Protein AF-A0A2T2VGP7-F1 (afdb_monomer)

Secondary structure (DSSP, 8-state):
-----------S-------------TTSHIIIIIHHHHHHHHHHHHHHHHHHHHHH-TTTTTT--EEEEE-S-TTSSHHHHHHHHHTSTTEEEEES--HHHHHHTT--HHHHHHHHHHHHHHHHHTTTEETTEE---TTS-BTB-SS--EEEEE-HHHHHHHHHH-TTHHHHHHHH--S-EEEE-

pLDDT: mean 77.48, std 22.44, range [26.61, 97.06]

Mean predicted aligned error: 11.0 Å

Solvent-accessible surface area (backbone atoms only — not comparable to full-atom values): 10509 Å² total; per-residue (Å²): 139,83,86,85,82,90,80,89,86,85,87,76,88,90,84,78,89,80,82,76,80,86,71,95,56,89,81,36,67,54,61,76,50,48,48,56,49,52,52,49,52,50,49,50,51,52,51,51,53,20,48,54,46,32,69,73,48,73,67,77,58,74,62,42,58,32,35,40,42,35,39,41,64,73,91,70,57,56,66,56,56,37,37,55,50,8,32,33,51,36,18,33,37,8,72,56,72,49,65,66,63,43,50,74,69,67,50,50,47,56,28,49,52,51,51,31,48,54,42,10,32,53,39,29,78,61,38,42,63,55,97,91,40,73,44,61,60,89,96,50,33,35,34,38,61,82,54,55,26,35,41,26,33,40,28,24,39,61,45,41,53,47,39,71,78,37,60,66,52,57,63,49,43,54,77,42,40,96,44,58,67,51,79,49,112

Radius of gyration: 18.94 Å; Cα contacts (8 Å, |Δi|>4): 260; chains: 1; bounding box: 41×68×40 Å

Sequence (185 aa):
MLTQKATTINDLTPAFCLFVFKTNSTDSIYTKIILPYLKRLSNLKEARWSRDKAKQWPHTFDNVDRFVMFVGFPRSSHSLVGSLLDAHPEACIAHEMDVLKYVMANFSQQQLFHILLANAMQTGQQGREQTGYSYQVPGQYQGQYTTLRIIGDKRGGNSSRRLQAHPRLLPKLKNTIDVPYGLSI

Foldseek 3Di:
DDDDDDDDDPDDDDDDDPPDDDDPDCPDPCNVPVVVVVVVVVLVVLLVVLVVVCVVCVCLCVQAQEEEEEAAAPPPCLLLVQQVQLLDQQEFEAEQLPLLVVLVVVRAPSSSQVSSLVRQLVCQVVQVDDPNDGSHDPPGARSHHDHHHYTYYSNHHVNNVCCVVPVVSVVSVCVRDPHHYDYDD

Nearest PDB structures (foldseek):
  7jk3-assembly1_B  TM=2.331E-01  e=3.669E-02  Drosophila melanogaster
  7jk4-assembly1_B  TM=2.254E-01  e=1.331E-01  Drosophila melanogaster
  7tjh-assembly1_B  TM=2.078E-01  e=7.105E-01  Saccharomyces cerevisiae
  8uu8-assembly1_v  TM=2.475E-01  e=3.556E+00  Listeria monocytogenes EGD-e

Structure (mmCIF, N/CA/C/O backbone):
data_AF-A0A2T2VGP7-F1
#
_entry.id   AF-A0A2T2VGP7-F1
#
loop_
_atom_site.group_PDB
_atom_site.id
_atom_site.type_symbol
_atom_site.label_atom_id
_atom_site.label_alt_id
_atom_site.label_comp_id
_atom_site.label_asym_id
_atom_site.label_entity_id
_atom_site.label_seq_id
_atom_site.pdbx_PDB_ins_code
_atom_site.Cartn_x
_atom_site.Cartn_y
_atom_site.Cartn_z
_atom_site.occupancy
_atom_site.B_iso_or_equiv
_atom_site.auth_seq_id
_atom_site.auth_comp_id
_atom_site.auth_asym_id
_atom_site.auth_atom_id
_atom_site.pdbx_PDB_model_num
ATOM 1 N N . MET A 1 1 ? -3.578 55.309 14.679 1.00 38.91 1 MET A N 1
ATOM 2 C CA . MET A 1 1 ? -4.667 54.588 15.378 1.00 38.91 1 MET A CA 1
ATOM 3 C C . MET A 1 1 ? -4.737 53.184 14.793 1.00 38.91 1 MET A C 1
ATOM 5 O O . MET A 1 1 ? -4.494 53.068 13.602 1.00 38.91 1 MET A O 1
ATOM 9 N N . LEU A 1 2 ? -5.065 52.184 15.617 1.00 30.69 2 LEU A N 1
ATOM 10 C CA . LEU A 1 2 ? -5.110 50.730 15.352 1.00 30.69 2 LEU A CA 1
ATOM 11 C C . LEU A 1 2 ? -3.833 49.935 15.671 1.00 30.69 2 LEU A C 1
ATOM 13 O O . LEU A 1 2 ? -3.060 49.510 14.822 1.00 30.69 2 LEU A O 1
ATOM 17 N N . THR A 1 3 ? -3.697 49.705 16.974 1.00 32.91 3 THR A N 1
ATOM 18 C CA . THR A 1 3 ? -3.212 48.478 17.611 1.00 32.91 3 THR A CA 1
ATOM 19 C C . THR A 1 3 ? -3.854 47.209 17.044 1.00 32.91 3 THR A C 1
ATOM 21 O O . THR A 1 3 ? -5.079 47.137 16.969 1.00 32.91 3 THR A O 1
ATOM 24 N N . GLN A 1 4 ? -3.052 46.161 16.836 1.00 32.16 4 GLN A N 1
ATOM 25 C CA . GLN A 1 4 ? -3.479 44.780 17.075 1.00 32.16 4 GLN A CA 1
ATOM 26 C C . GLN A 1 4 ? -2.401 44.039 17.877 1.00 32.16 4 GLN A C 1
ATOM 28 O O . GLN A 1 4 ? -1.233 43.976 17.501 1.00 32.16 4 GLN A O 1
ATOM 33 N N . LYS A 1 5 ? -2.830 43.553 19.043 1.00 28.23 5 LYS A N 1
ATOM 34 C CA . LYS A 1 5 ? -2.159 42.600 19.933 1.00 28.23 5 LYS A CA 1
ATOM 35 C C . LYS A 1 5 ? -2.655 41.186 19.590 1.00 28.23 5 LYS A C 1
ATOM 37 O O . LYS A 1 5 ? -3.730 41.078 19.007 1.00 28.23 5 LYS A O 1
ATOM 42 N N . ALA A 1 6 ? -1.952 40.188 20.150 1.00 27.17 6 ALA A N 1
ATOM 43 C CA . ALA A 1 6 ? -2.364 38.789 20.394 1.00 27.17 6 ALA A CA 1
ATOM 44 C C . ALA A 1 6 ? -2.135 37.821 19.203 1.00 27.17 6 ALA A C 1
ATOM 46 O O . ALA A 1 6 ? -2.522 38.134 18.090 1.00 27.17 6 ALA A O 1
ATOM 47 N N . THR A 1 7 ? -1.514 36.637 19.308 1.00 26.72 7 THR A N 1
ATOM 48 C CA . THR A 1 7 ? -0.924 35.869 20.424 1.00 26.72 7 THR A CA 1
ATOM 49 C C . THR A 1 7 ? 0.048 34.832 19.840 1.00 26.72 7 THR A C 1
ATOM 51 O O . THR A 1 7 ? -0.139 34.333 18.734 1.00 26.72 7 THR A O 1
ATOM 54 N N . THR A 1 8 ? 1.086 34.521 20.605 1.00 29.94 8 THR A N 1
ATOM 55 C CA . THR A 1 8 ? 2.119 33.499 20.407 1.00 29.94 8 THR A CA 1
ATOM 56 C C . THR A 1 8 ? 1.555 32.085 20.203 1.00 29.94 8 THR A C 1
ATOM 58 O O . THR A 1 8 ? 0.772 31.612 21.021 1.00 29.94 8 THR A O 1
ATOM 61 N N . ILE A 1 9 ? 2.044 31.376 19.178 1.00 31.52 9 ILE A N 1
ATOM 62 C CA . ILE A 1 9 ? 2.064 29.903 19.112 1.00 31.52 9 ILE A CA 1
ATOM 63 C C . ILE A 1 9 ? 3.539 29.503 19.005 1.00 31.52 9 ILE A C 1
ATOM 65 O O . ILE A 1 9 ? 4.058 29.198 17.935 1.00 31.52 9 ILE A O 1
ATOM 69 N N . ASN A 1 10 ? 4.238 29.608 20.133 1.00 34.03 10 ASN A N 1
ATOM 70 C CA . ASN A 1 10 ? 5.464 28.860 20.360 1.00 34.03 10 ASN A CA 1
ATOM 71 C C . ASN A 1 10 ? 5.026 27.560 21.019 1.00 34.03 10 ASN A C 1
ATOM 73 O O . ASN A 1 10 ? 4.450 27.624 22.098 1.00 34.03 10 ASN A O 1
ATOM 77 N N . ASP A 1 11 ? 5.212 26.454 20.303 1.00 32.81 11 ASP A N 1
ATOM 78 C CA . ASP A 1 11 ? 5.465 25.095 20.803 1.00 32.81 11 ASP A CA 1
ATOM 79 C C . ASP A 1 11 ? 4.879 24.087 19.823 1.00 32.81 11 ASP A C 1
ATOM 81 O O . ASP A 1 11 ? 3.824 23.530 20.068 1.00 32.81 11 ASP A O 1
ATOM 85 N N . LEU A 1 12 ? 5.559 23.893 18.690 1.00 33.62 12 LEU A N 1
ATOM 86 C CA . LEU A 1 12 ? 5.721 22.622 17.979 1.00 33.62 12 LEU A CA 1
ATOM 87 C C . LEU A 1 12 ? 6.823 22.852 16.921 1.00 33.62 12 LEU A C 1
ATOM 89 O O . LEU A 1 12 ? 6.732 23.722 16.061 1.00 33.62 12 LEU A O 1
ATOM 93 N N . THR A 1 13 ? 7.919 22.120 17.086 1.00 28.89 13 THR A N 1
ATOM 94 C CA . THR A 1 13 ? 9.206 22.189 16.367 1.00 28.89 13 THR A CA 1
ATOM 95 C C . THR A 1 13 ? 9.155 22.503 14.850 1.00 28.89 13 THR A C 1
ATOM 97 O O . THR A 1 13 ? 8.387 21.887 14.111 1.00 28.89 13 THR A O 1
ATOM 100 N N . PRO A 1 14 ? 10.041 23.391 14.341 1.00 34.91 14 PRO A N 1
ATOM 101 C CA . PRO A 1 14 ? 10.131 23.740 12.926 1.00 34.91 14 PRO A CA 1
ATOM 102 C C . PRO A 1 14 ? 11.218 22.919 12.211 1.00 34.91 14 PRO A C 1
ATOM 104 O O . PRO A 1 14 ? 12.394 23.046 12.538 1.00 34.91 14 PRO A O 1
ATOM 107 N N . ALA A 1 15 ? 10.856 22.113 11.208 1.00 27.88 15 ALA A N 1
ATOM 108 C CA . ALA A 1 15 ? 11.730 21.754 10.079 1.00 27.88 15 ALA A CA 1
ATOM 109 C C . ALA A 1 15 ? 10.991 20.864 9.065 1.00 27.88 15 ALA A C 1
ATOM 111 O O . ALA A 1 15 ? 10.467 19.823 9.428 1.00 27.88 15 ALA A O 1
ATOM 112 N N . PHE A 1 16 ? 10.973 21.107 7.760 1.00 34.38 16 PHE A N 1
ATOM 113 C CA . PHE A 1 16 ? 11.457 22.214 6.947 1.00 34.38 16 PHE A CA 1
ATOM 114 C C . PHE A 1 16 ? 10.802 22.003 5.573 1.00 34.38 16 PHE A C 1
ATOM 116 O O . PHE A 1 16 ? 10.795 20.889 5.043 1.00 34.38 16 PHE A O 1
ATOM 123 N N . CYS A 1 17 ? 10.227 23.065 5.020 1.00 26.61 17 CYS A N 1
ATOM 124 C CA . CYS A 1 17 ? 9.577 23.083 3.717 1.00 26.61 17 CYS A CA 1
ATOM 125 C C . CYS A 1 17 ? 10.618 22.800 2.617 1.00 26.61 17 CYS A C 1
ATOM 127 O O . CYS A 1 17 ? 11.504 23.621 2.378 1.00 26.61 17 CYS A O 1
ATOM 129 N N . LEU A 1 18 ? 10.554 21.638 1.957 1.00 28.67 18 LEU A N 1
ATOM 130 C CA . LEU A 1 18 ? 11.370 21.371 0.771 1.00 28.67 18 LEU A CA 1
ATOM 131 C C . LEU A 1 18 ? 10.688 22.037 -0.432 1.00 28.67 18 LEU A C 1
ATOM 133 O O . LEU A 1 18 ? 9.827 21.439 -1.076 1.00 28.67 18 LEU A O 1
ATOM 137 N N . PHE A 1 19 ? 11.064 23.281 -0.733 1.00 27.97 19 PHE A N 1
ATOM 138 C CA . PHE A 1 19 ? 10.691 23.934 -1.987 1.00 27.97 19 PHE A CA 1
ATOM 139 C C . PHE A 1 19 ? 11.317 23.171 -3.163 1.00 27.97 19 PHE A C 1
ATOM 141 O O . PHE A 1 19 ? 12.505 23.301 -3.461 1.00 27.97 19 PHE A O 1
ATOM 148 N N . VAL A 1 20 ? 10.515 22.347 -3.837 1.00 35.62 20 VAL A N 1
ATOM 149 C CA . VAL A 1 20 ? 10.892 21.711 -5.103 1.00 35.62 20 VAL A CA 1
ATOM 150 C C . VAL A 1 20 ? 10.632 22.716 -6.224 1.00 35.62 20 VAL A C 1
ATOM 152 O O . VAL A 1 20 ? 9.507 22.852 -6.700 1.00 35.62 20 VAL A O 1
ATOM 155 N N . PHE A 1 21 ? 11.673 23.427 -6.664 1.00 30.48 21 PHE A N 1
ATOM 156 C CA . PHE A 1 21 ? 11.611 24.202 -7.904 1.00 30.48 21 PHE A CA 1
ATOM 157 C C . PHE A 1 21 ? 11.446 23.244 -9.091 1.00 30.48 21 PHE A C 1
ATOM 159 O O . PHE A 1 21 ? 12.316 22.421 -9.379 1.00 30.48 21 PHE A O 1
ATOM 166 N N . LYS A 1 22 ? 10.310 23.341 -9.783 1.00 30.17 22 LYS A N 1
ATOM 167 C CA . LYS A 1 22 ? 10.036 22.602 -11.018 1.00 30.17 22 LYS A CA 1
ATOM 168 C C . LYS A 1 22 ? 10.763 23.310 -12.165 1.00 30.17 22 LYS A C 1
ATOM 170 O O . LYS A 1 22 ? 10.289 24.329 -12.652 1.00 30.17 22 LYS A O 1
ATOM 175 N N . THR A 1 23 ? 11.931 22.812 -12.570 1.00 40.88 23 THR A N 1
ATOM 176 C CA . THR A 1 23 ? 12.643 23.326 -13.752 1.00 40.88 23 THR A CA 1
ATOM 177 C C . THR A 1 23 ? 12.281 22.482 -14.978 1.00 40.88 23 THR A C 1
ATOM 179 O O . THR A 1 23 ? 12.274 21.254 -14.925 1.00 40.88 23 THR A O 1
ATOM 182 N N . ASN A 1 24 ? 11.944 23.137 -16.093 1.00 38.81 24 ASN A N 1
ATOM 183 C CA . ASN A 1 24 ? 11.484 22.496 -17.336 1.00 38.81 24 ASN A CA 1
ATOM 184 C C . ASN A 1 24 ? 12.636 22.016 -18.250 1.00 38.81 24 ASN A C 1
ATOM 186 O O . ASN A 1 24 ? 12.431 21.836 -19.446 1.00 38.81 24 ASN A O 1
ATOM 190 N N . SER A 1 25 ? 13.849 21.812 -17.723 1.00 45.88 25 SER A N 1
ATOM 191 C CA . SER A 1 25 ? 15.001 21.366 -18.521 1.00 45.88 25 SER A CA 1
ATOM 192 C C . SER A 1 25 ? 15.327 19.900 -18.239 1.00 45.88 25 SER A C 1
ATOM 194 O O . SER A 1 25 ? 15.788 19.541 -17.153 1.00 45.88 25 SER A O 1
ATOM 196 N N . THR A 1 26 ? 15.098 19.039 -19.231 1.00 50.03 26 THR A N 1
ATOM 197 C CA . THR A 1 26 ? 15.352 17.591 -19.163 1.00 50.03 26 THR A CA 1
ATOM 198 C C . THR A 1 26 ? 16.840 17.231 -19.083 1.00 50.03 26 THR A C 1
ATOM 200 O O . THR A 1 26 ? 17.158 16.114 -18.684 1.00 50.03 26 THR A O 1
ATOM 203 N N . ASP A 1 27 ? 17.747 18.178 -19.348 1.00 47.59 27 ASP A N 1
ATOM 204 C CA . ASP A 1 27 ? 19.205 17.971 -19.392 1.00 47.59 27 ASP A CA 1
ATOM 205 C C . ASP A 1 27 ? 19.997 18.654 -18.264 1.00 47.59 27 ASP A C 1
ATOM 207 O O . ASP A 1 27 ? 21.226 18.713 -18.294 1.00 47.59 27 ASP A O 1
ATOM 211 N N . SER A 1 28 ? 19.314 19.142 -17.230 1.00 57.09 28 SER A N 1
ATOM 212 C CA . SER A 1 28 ? 19.957 19.804 -16.096 1.00 57.09 28 SER A CA 1
ATOM 213 C C . SER A 1 28 ? 20.765 18.835 -15.210 1.00 57.09 28 SER A C 1
ATOM 215 O O . SER A 1 28 ? 20.376 17.685 -14.987 1.00 57.09 28 SER A O 1
ATOM 217 N N . ILE A 1 29 ? 21.854 19.329 -14.602 1.00 56.91 29 ILE A N 1
ATOM 218 C CA . ILE A 1 29 ? 22.562 18.684 -13.471 1.00 56.91 29 ILE A CA 1
ATOM 219 C C . ILE A 1 29 ? 21.562 18.248 -12.384 1.00 56.91 29 ILE A C 1
ATOM 221 O O . ILE A 1 29 ? 21.741 17.208 -11.740 1.00 56.91 29 ILE A O 1
ATOM 225 N N . TYR A 1 30 ? 20.460 18.994 -12.238 1.00 43.62 30 TYR A N 1
ATOM 226 C CA . TYR A 1 30 ? 19.359 18.624 -11.361 1.00 43.62 30 TYR A CA 1
ATOM 227 C C . TYR A 1 30 ? 18.773 17.254 -11.699 1.00 43.62 30 TYR A C 1
ATOM 229 O O . TYR A 1 30 ? 18.631 16.420 -10.810 1.00 43.62 30 TYR A O 1
ATOM 237 N N . THR A 1 31 ? 18.471 16.980 -12.965 1.00 51.16 31 THR A N 1
ATOM 238 C CA . THR A 1 31 ? 17.870 15.717 -13.404 1.00 51.16 31 THR A CA 1
ATOM 239 C C . THR A 1 31 ? 18.858 14.555 -13.378 1.00 51.16 31 THR A C 1
ATOM 241 O O . THR A 1 31 ? 18.467 13.441 -13.027 1.00 51.16 31 THR A O 1
ATOM 244 N N . LYS A 1 32 ? 20.132 14.808 -13.709 1.00 58.19 32 LYS A N 1
ATOM 245 C CA . LYS A 1 32 ? 21.166 13.765 -13.850 1.00 58.19 32 LYS A CA 1
ATOM 246 C C . LYS A 1 32 ? 21.844 13.367 -12.534 1.00 58.19 32 LYS A C 1
ATOM 248 O O . LYS A 1 32 ? 22.202 12.204 -12.383 1.00 58.19 32 LYS A O 1
ATOM 253 N N . ILE A 1 33 ? 22.006 14.292 -11.583 1.00 62.22 33 ILE A N 1
ATOM 254 C CA . ILE A 1 33 ? 22.797 14.065 -10.356 1.00 62.22 33 ILE A CA 1
ATOM 255 C C . ILE A 1 33 ? 21.964 14.308 -9.094 1.00 62.22 33 ILE A C 1
ATOM 257 O O . ILE A 1 33 ? 21.875 13.434 -8.228 1.00 62.22 33 ILE A O 1
ATOM 261 N N . ILE A 1 34 ? 21.303 15.465 -8.995 1.00 43.94 34 ILE A N 1
ATOM 262 C CA . ILE A 1 34 ? 20.631 15.885 -7.755 1.00 43.94 34 ILE A CA 1
ATOM 263 C C . ILE A 1 34 ? 19.352 15.073 -7.512 1.00 43.94 34 ILE A C 1
ATOM 265 O O . ILE A 1 34 ? 19.149 14.577 -6.409 1.00 43.94 34 ILE A O 1
ATOM 269 N N . LEU A 1 35 ? 18.498 14.867 -8.519 1.00 47.84 35 LEU A N 1
ATOM 270 C CA . LEU A 1 35 ? 17.250 14.111 -8.375 1.00 47.84 35 LEU A CA 1
ATOM 271 C C . LEU A 1 35 ? 17.481 12.641 -7.982 1.00 47.84 35 LEU A C 1
ATOM 273 O O . LEU A 1 35 ? 16.801 12.182 -7.062 1.00 47.84 35 LEU A O 1
ATOM 277 N N . PRO A 1 36 ? 18.407 11.881 -8.601 1.00 60.78 36 PRO A N 1
ATOM 278 C CA . PRO A 1 36 ? 18.756 10.539 -8.133 1.00 60.78 36 PRO A CA 1
ATOM 279 C C . PRO A 1 36 ? 19.294 10.533 -6.701 1.00 60.78 36 PRO A C 1
ATOM 281 O O . PRO A 1 36 ? 18.918 9.663 -5.918 1.00 60.78 36 PRO A O 1
ATOM 284 N N . TYR A 1 37 ? 20.124 11.514 -6.336 1.00 40.41 37 TYR A N 1
ATOM 285 C CA . TYR A 1 37 ? 20.664 11.644 -4.984 1.00 40.41 37 TYR A CA 1
ATOM 286 C C . TYR A 1 37 ? 19.572 11.953 -3.948 1.00 40.41 37 TYR A C 1
ATOM 288 O O . TYR A 1 37 ? 19.485 11.278 -2.927 1.00 40.41 37 TYR A O 1
ATOM 296 N N . LEU A 1 38 ? 18.665 12.890 -4.232 1.00 40.34 38 LEU A N 1
ATOM 297 C CA . LEU A 1 38 ? 17.518 13.204 -3.376 1.00 40.34 38 LEU A CA 1
ATOM 298 C C . LEU A 1 38 ? 16.533 12.031 -3.282 1.00 40.34 38 LEU A C 1
ATOM 300 O O . LEU A 1 38 ? 16.030 11.738 -2.197 1.00 40.34 38 LEU A O 1
ATOM 304 N N . LYS A 1 39 ? 16.298 11.308 -4.385 1.00 59.09 39 LYS A N 1
ATOM 305 C CA . LYS A 1 39 ? 15.537 10.046 -4.381 1.00 59.09 39 LYS A CA 1
ATOM 306 C C . LYS A 1 39 ? 16.219 8.987 -3.519 1.00 59.09 39 LYS A C 1
ATOM 308 O O . LYS A 1 39 ? 15.561 8.296 -2.757 1.00 59.09 39 LYS A O 1
ATOM 313 N N . ARG A 1 40 ? 17.546 8.881 -3.580 1.00 57.12 40 ARG A N 1
ATOM 314 C CA . ARG A 1 40 ? 18.314 7.976 -2.718 1.00 57.12 40 ARG A CA 1
ATOM 315 C C . ARG A 1 40 ? 18.209 8.381 -1.249 1.00 57.12 40 ARG A C 1
ATOM 317 O O . ARG A 1 40 ? 17.988 7.515 -0.414 1.00 57.12 40 ARG A O 1
ATOM 324 N N . LEU A 1 41 ? 18.335 9.665 -0.923 1.00 51.16 41 LEU A N 1
ATOM 325 C CA . LEU A 1 41 ? 18.219 10.157 0.452 1.00 51.16 41 LEU A CA 1
ATOM 326 C C . LEU A 1 41 ? 16.808 9.982 1.022 1.00 51.16 41 LEU A C 1
ATOM 328 O O . LEU A 1 41 ? 16.671 9.566 2.171 1.00 51.16 41 LEU A O 1
ATOM 332 N N . SER A 1 42 ? 15.769 10.263 0.234 1.00 63.31 42 SER A N 1
ATOM 333 C CA . SER A 1 42 ? 14.380 9.981 0.626 1.00 63.31 42 SER A CA 1
ATOM 334 C C . SER A 1 42 ? 14.174 8.486 0.842 1.00 63.31 42 SER A C 1
ATOM 336 O O . SER A 1 42 ? 13.738 8.107 1.924 1.00 63.31 42 SER A O 1
ATOM 338 N N . ASN A 1 43 ? 14.643 7.636 -0.076 1.00 72.38 43 ASN A N 1
ATOM 339 C CA . ASN A 1 43 ? 14.607 6.185 0.106 1.00 72.38 43 ASN A CA 1
ATOM 340 C C . ASN A 1 43 ? 15.370 5.731 1.363 1.00 72.38 43 ASN A C 1
ATOM 342 O O . ASN A 1 43 ? 14.936 4.799 2.023 1.00 72.38 43 ASN A O 1
ATOM 346 N N . LEU A 1 44 ? 16.496 6.356 1.728 1.00 74.50 44 LEU A N 1
ATOM 347 C CA . LEU A 1 44 ? 17.244 6.011 2.947 1.00 74.50 44 LEU A CA 1
ATOM 348 C C . LEU A 1 44 ? 16.486 6.404 4.221 1.00 74.50 44 LEU A C 1
ATOM 350 O O . LEU A 1 44 ? 16.467 5.636 5.185 1.00 74.50 44 LEU A O 1
ATOM 354 N N . LYS A 1 45 ? 15.842 7.577 4.225 1.00 83.81 45 LYS A N 1
ATOM 355 C CA . LYS A 1 45 ? 14.982 8.009 5.334 1.00 83.81 45 LYS A CA 1
ATOM 356 C C . LYS A 1 45 ? 13.770 7.091 5.474 1.00 83.81 45 LYS A C 1
ATOM 358 O O . LYS A 1 45 ? 13.510 6.604 6.569 1.00 83.81 45 LYS A O 1
ATOM 363 N N . GLU A 1 46 ? 13.090 6.799 4.369 1.00 86.19 46 GLU A N 1
ATOM 364 C CA . GLU A 1 46 ? 11.956 5.872 4.317 1.00 86.19 46 GLU A CA 1
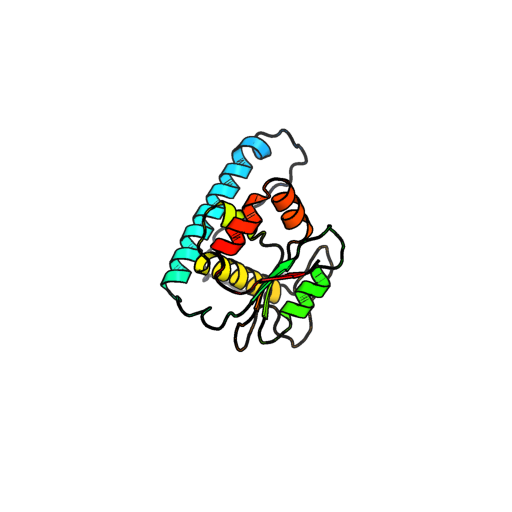ATOM 365 C C . GLU A 1 46 ? 12.380 4.453 4.712 1.00 86.19 46 GLU A C 1
ATOM 367 O O . GLU A 1 46 ? 11.663 3.791 5.456 1.00 86.19 46 GLU A O 1
ATOM 372 N N . ALA A 1 47 ? 13.570 3.995 4.307 1.00 86.12 47 ALA A N 1
ATOM 373 C CA . ALA A 1 47 ? 14.121 2.701 4.708 1.00 86.12 47 ALA A CA 1
ATOM 374 C C . ALA A 1 47 ? 14.324 2.620 6.220 1.00 86.12 47 ALA A C 1
ATOM 376 O O . ALA A 1 47 ? 13.925 1.636 6.835 1.00 86.12 47 ALA A O 1
ATOM 377 N N . ARG A 1 48 ? 14.938 3.646 6.823 1.00 90.38 48 ARG A N 1
ATOM 378 C CA . ARG A 1 48 ? 15.147 3.690 8.272 1.00 90.38 48 ARG A CA 1
ATOM 379 C C . ARG A 1 48 ? 13.814 3.746 9.010 1.00 90.38 48 ARG A C 1
ATOM 381 O O . ARG A 1 48 ? 13.555 2.882 9.836 1.00 90.38 48 ARG A O 1
ATOM 388 N N . TRP A 1 49 ? 12.957 4.701 8.657 1.00 91.94 49 TRP A N 1
ATOM 389 C CA . TRP A 1 49 ? 11.659 4.888 9.302 1.00 91.94 49 TRP A CA 1
ATOM 390 C C . TRP A 1 49 ? 10.787 3.628 9.217 1.00 91.94 49 TRP A C 1
ATOM 392 O O . TRP A 1 49 ? 10.282 3.159 10.233 1.00 91.94 49 TRP A O 1
ATOM 402 N N . SER A 1 50 ? 10.663 3.032 8.029 1.00 91.25 50 SER A N 1
ATOM 403 C CA . SER A 1 50 ? 9.841 1.831 7.828 1.00 91.25 50 SER A CA 1
ATOM 404 C C . SER A 1 50 ? 10.402 0.614 8.556 1.00 91.25 50 SER A C 1
ATOM 406 O O . SER A 1 50 ? 9.636 -0.205 9.053 1.00 91.25 50 SER A O 1
ATOM 408 N N . ARG A 1 51 ? 11.731 0.497 8.664 1.00 91.88 51 ARG A N 1
ATOM 409 C CA . ARG A 1 51 ? 12.386 -0.566 9.433 1.00 91.88 51 ARG A CA 1
ATOM 410 C C . ARG A 1 51 ? 12.155 -0.399 10.928 1.00 91.88 51 ARG A C 1
ATOM 412 O O . ARG A 1 51 ? 11.878 -1.384 11.604 1.00 91.88 51 ARG A O 1
ATOM 419 N N . ASP A 1 52 ? 12.264 0.824 11.434 1.00 91.62 52 ASP A N 1
ATOM 420 C CA . ASP A 1 52 ? 12.017 1.124 12.843 1.00 91.62 52 ASP A CA 1
ATOM 421 C C . ASP A 1 52 ? 10.547 0.839 13.194 1.00 91.62 52 ASP A C 1
ATOM 423 O O . ASP A 1 52 ? 10.271 0.221 14.219 1.00 91.62 52 ASP A O 1
ATOM 427 N N . LYS A 1 53 ? 9.604 1.177 12.301 1.00 91.25 53 LYS A N 1
ATOM 428 C CA . LYS A 1 53 ? 8.183 0.836 12.467 1.00 91.25 53 LYS A CA 1
ATOM 429 C C . LYS A 1 53 ? 7.904 -0.659 12.393 1.00 91.25 53 LYS A C 1
ATOM 431 O O . LYS A 1 53 ? 7.246 -1.159 13.295 1.00 91.25 53 LYS A O 1
ATOM 436 N N . ALA A 1 54 ? 8.485 -1.366 11.427 1.00 89.81 54 ALA A N 1
ATOM 437 C CA . ALA A 1 54 ? 8.367 -2.821 11.324 1.00 89.81 54 ALA A CA 1
ATOM 438 C C . ALA A 1 54 ? 8.878 -3.544 12.582 1.00 89.81 54 ALA A C 1
ATOM 440 O O . ALA A 1 54 ? 8.346 -4.580 12.962 1.00 89.81 54 ALA A O 1
ATOM 441 N N . LYS A 1 55 ? 9.905 -2.999 13.248 1.00 90.44 55 LYS A N 1
ATOM 442 C CA . LYS A 1 55 ? 10.385 -3.516 14.538 1.00 90.44 55 LYS A CA 1
ATOM 443 C C . LYS A 1 55 ? 9.463 -3.157 15.698 1.00 90.44 55 LYS A C 1
ATOM 445 O O . LYS A 1 55 ? 9.295 -3.961 16.604 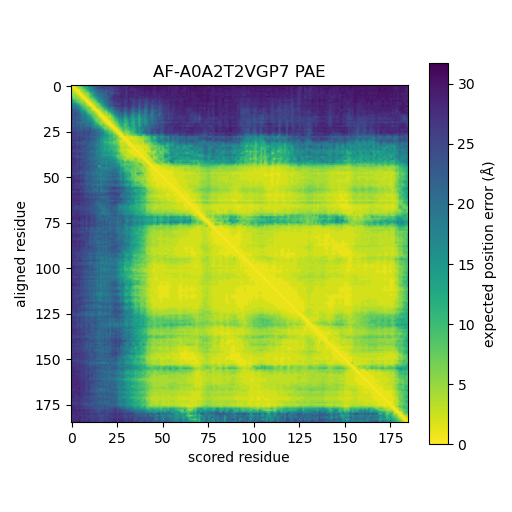1.00 90.44 55 LYS A O 1
ATOM 450 N N . GLN A 1 56 ? 8.924 -1.940 15.696 1.00 91.69 56 GLN A N 1
ATOM 451 C CA . GLN A 1 56 ? 8.054 -1.449 16.761 1.00 91.69 56 GLN A CA 1
ATOM 452 C C . GLN A 1 56 ? 6.680 -2.142 16.743 1.00 91.69 56 GLN A C 1
ATOM 454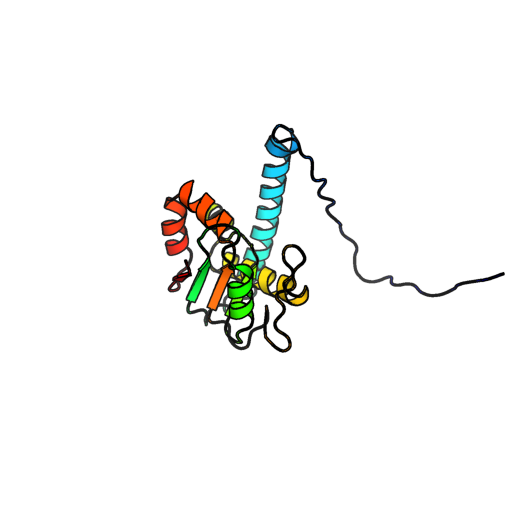 O O . GLN A 1 56 ? 6.122 -2.392 17.806 1.00 91.69 56 GLN A O 1
ATOM 459 N N . TRP A 1 57 ? 6.152 -2.461 15.557 1.00 89.19 57 TRP A N 1
ATOM 460 C CA . TRP A 1 57 ? 4.805 -3.004 15.363 1.00 89.19 57 TRP A CA 1
ATOM 461 C C . TRP A 1 57 ? 4.797 -4.203 14.393 1.00 89.19 57 TRP A C 1
ATOM 463 O O . TRP A 1 57 ? 4.203 -4.133 13.319 1.00 89.19 57 TRP A O 1
ATOM 473 N N . PRO A 1 58 ? 5.452 -5.323 14.741 1.00 86.12 58 PRO A N 1
ATOM 474 C CA . PRO A 1 58 ? 5.639 -6.444 13.814 1.00 86.12 58 PRO A CA 1
ATOM 475 C C . PRO A 1 58 ? 4.328 -7.141 13.412 1.00 86.12 58 PRO A C 1
ATOM 477 O O . PRO A 1 58 ? 4.246 -7.702 12.323 1.00 86.12 58 PRO A O 1
ATOM 480 N N . HIS A 1 59 ? 3.308 -7.061 14.272 1.00 90.19 59 HIS A N 1
ATOM 481 C CA . HIS A 1 59 ? 2.021 -7.748 14.126 1.00 90.19 59 HIS A CA 1
ATOM 482 C C . HIS A 1 59 ? 0.915 -6.887 13.497 1.00 90.19 59 HIS A C 1
ATOM 484 O O . HIS A 1 59 ? -0.238 -7.304 13.420 1.00 90.19 59 HIS A O 1
ATOM 490 N N . THR A 1 60 ? 1.223 -5.659 13.053 1.00 89.31 60 THR A N 1
ATOM 491 C CA . THR A 1 60 ? 0.211 -4.743 12.486 1.00 89.31 60 THR A CA 1
ATOM 492 C C . THR A 1 60 ? -0.509 -5.331 11.275 1.00 89.31 60 THR A C 1
ATOM 494 O O . THR A 1 60 ? -1.665 -4.994 11.029 1.00 89.31 60 THR A O 1
ATOM 497 N N . PHE A 1 61 ? 0.160 -6.203 10.523 1.00 94.00 61 PHE A N 1
ATOM 498 C CA . PHE A 1 61 ? -0.332 -6.707 9.245 1.00 94.00 61 PHE A CA 1
ATOM 499 C C . PHE A 1 61 ? -0.660 -8.202 9.256 1.00 94.00 61 PHE A C 1
ATOM 501 O O . PHE A 1 61 ? -0.807 -8.788 8.189 1.00 94.00 61 PHE A O 1
ATOM 508 N N . ASP A 1 62 ? -0.814 -8.811 10.433 1.00 91.88 62 ASP A N 1
ATOM 509 C CA . ASP A 1 62 ? -1.095 -10.250 10.562 1.00 91.88 62 ASP A CA 1
ATOM 510 C C . ASP A 1 62 ? -2.458 -10.638 9.963 1.00 91.88 62 ASP A C 1
ATOM 512 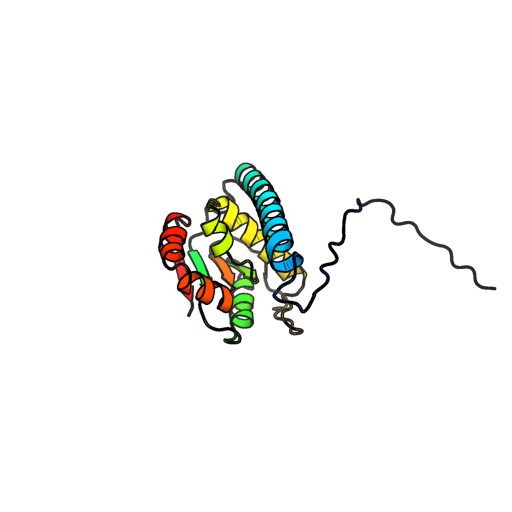O O . ASP A 1 62 ? -2.635 -11.753 9.483 1.00 91.88 62 ASP A O 1
ATOM 516 N N . ASN A 1 63 ? -3.410 -9.699 9.941 1.00 93.19 63 ASN A N 1
ATOM 517 C CA . ASN A 1 63 ? -4.737 -9.893 9.348 1.00 93.19 63 ASN A CA 1
ATOM 518 C C . ASN A 1 63 ? -4.801 -9.543 7.852 1.00 93.19 63 ASN A C 1
ATOM 520 O O . ASN A 1 63 ? -5.861 -9.697 7.242 1.00 93.19 63 ASN A O 1
ATOM 524 N N . VAL A 1 64 ? -3.705 -9.051 7.258 1.00 94.69 64 VAL A N 1
ATOM 525 C CA . VAL A 1 64 ? -3.680 -8.707 5.832 1.00 94.69 64 VAL A CA 1
ATOM 526 C C . VAL A 1 64 ? -3.709 -9.994 5.023 1.00 94.69 64 VAL A C 1
ATOM 528 O O . VAL A 1 64 ? -2.760 -10.769 5.040 1.00 94.69 64 VAL A O 1
ATOM 531 N N . ASP A 1 65 ? -4.797 -10.201 4.286 1.00 94.06 65 ASP A N 1
ATOM 532 C CA . ASP A 1 65 ? -5.012 -11.383 3.455 1.00 94.06 65 ASP A CA 1
ATOM 533 C C . ASP A 1 65 ? -4.837 -11.095 1.959 1.00 94.06 65 ASP A C 1
ATOM 535 O O . ASP A 1 65 ? -4.676 -12.030 1.169 1.00 94.06 65 ASP A O 1
ATOM 539 N N . ARG A 1 66 ? -4.851 -9.817 1.548 1.00 93.94 66 ARG A N 1
ATOM 540 C CA . ARG A 1 66 ? -4.715 -9.433 0.141 1.00 93.94 66 ARG A CA 1
ATOM 541 C C . ARG A 1 66 ? -3.882 -8.185 -0.084 1.00 93.94 66 ARG A C 1
ATOM 543 O O . ARG A 1 66 ? -4.044 -7.161 0.581 1.00 93.94 66 ARG A O 1
ATOM 550 N N . PHE A 1 67 ? -3.075 -8.248 -1.139 1.00 94.81 67 PHE A N 1
ATOM 551 C CA . PHE A 1 67 ? -2.406 -7.087 -1.712 1.00 94.81 67 PHE A CA 1
ATOM 552 C C . PHE A 1 67 ? -3.044 -6.664 -3.042 1.00 94.81 67 PHE A C 1
ATOM 554 O O . PHE A 1 67 ? -3.250 -7.492 -3.929 1.00 94.81 67 PHE A O 1
ATOM 561 N N . VAL A 1 68 ? -3.333 -5.374 -3.221 1.00 92.94 68 VAL A N 1
ATOM 562 C CA . VAL A 1 68 ? -3.904 -4.842 -4.471 1.00 92.94 68 VAL A CA 1
ATOM 563 C C . VAL A 1 68 ? -2.951 -3.842 -5.108 1.00 92.94 68 VAL A C 1
ATOM 565 O O . VAL A 1 68 ? -2.539 -2.860 -4.495 1.00 92.94 68 VAL A O 1
ATOM 568 N N . MET A 1 69 ? -2.636 -4.049 -6.382 1.00 90.81 69 MET A N 1
ATOM 569 C CA . MET A 1 69 ? -1.873 -3.082 -7.165 1.00 90.81 69 MET A CA 1
ATOM 570 C C . MET A 1 69 ? -2.613 -2.760 -8.450 1.00 90.81 69 MET A C 1
ATOM 572 O O . MET A 1 69 ? -3.005 -3.651 -9.202 1.00 90.81 69 MET A O 1
ATOM 576 N N . PHE A 1 70 ? -2.755 -1.466 -8.711 1.00 88.50 70 PHE A N 1
ATOM 577 C CA . PHE A 1 70 ? -3.335 -0.980 -9.953 1.00 88.50 70 PHE A CA 1
ATOM 578 C C . PHE A 1 70 ? -2.267 -0.988 -11.041 1.00 88.50 70 PHE A C 1
ATOM 580 O O . PHE A 1 70 ? -1.191 -0.401 -10.868 1.00 88.50 70 PHE A O 1
ATOM 587 N N . VAL A 1 71 ? -2.581 -1.610 -12.174 1.00 83.88 71 VAL A N 1
ATOM 588 C CA . VAL A 1 71 ? -1.737 -1.621 -13.371 1.00 83.88 71 VAL A CA 1
ATOM 589 C C . VAL A 1 71 ? -2.610 -1.219 -14.545 1.00 83.88 71 VAL A C 1
ATOM 591 O O . VAL A 1 71 ? -3.601 -1.866 -14.829 1.00 83.88 71 VAL A O 1
ATOM 594 N N . GLY A 1 72 ? -2.239 -0.149 -15.236 1.00 81.62 72 GLY A N 1
ATOM 595 C CA . GLY A 1 72 ? -2.977 0.305 -16.411 1.00 81.62 72 GLY A CA 1
ATOM 596 C C . GLY A 1 72 ? -2.449 1.635 -16.931 1.00 81.62 72 GLY A C 1
ATOM 597 O O . GLY A 1 72 ? -1.374 2.092 -16.525 1.00 81.62 72 GLY A O 1
ATOM 598 N N . PHE A 1 73 ? -3.184 2.266 -17.838 1.00 73.81 73 PHE A N 1
ATOM 599 C CA . PHE A 1 73 ? -2.782 3.538 -18.437 1.00 73.81 73 PHE A CA 1
ATOM 600 C C . PHE A 1 73 ? -3.152 4.735 -17.542 1.00 73.81 73 PHE A C 1
ATOM 602 O O . PHE A 1 73 ? -4.025 4.636 -16.679 1.00 73.81 73 PHE A O 1
ATOM 609 N N . PRO A 1 74 ? -2.484 5.895 -17.679 1.00 71.06 74 PRO A N 1
ATOM 610 C CA . PRO A 1 74 ? -2.975 7.130 -17.075 1.00 71.06 74 PRO A CA 1
ATOM 611 C C . PRO A 1 74 ? -4.412 7.438 -17.528 1.00 71.06 74 PRO A C 1
ATOM 613 O O . PRO A 1 74 ? -4.777 7.140 -18.659 1.00 71.06 74 PRO A O 1
ATOM 616 N N . ARG A 1 75 ? -5.195 8.106 -16.667 1.00 68.12 75 ARG A N 1
ATOM 617 C CA . ARG A 1 75 ? -6.568 8.581 -16.959 1.00 68.12 75 ARG A CA 1
ATOM 618 C C . ARG A 1 75 ? -7.642 7.491 -17.148 1.00 68.12 75 ARG A C 1
ATOM 620 O O . ARG A 1 75 ? -8.707 7.792 -17.662 1.00 68.12 75 ARG A O 1
ATOM 627 N N . SER A 1 76 ? -7.432 6.283 -16.631 1.00 74.12 76 SER A N 1
ATOM 628 C CA . SER A 1 76 ? -8.419 5.184 -16.595 1.00 74.12 76 SER A CA 1
ATOM 629 C C . SER A 1 76 ? -9.237 5.124 -15.291 1.00 74.12 76 SER A C 1
ATOM 631 O O . SER A 1 76 ? -9.534 4.054 -14.773 1.00 74.12 76 SER A O 1
ATOM 633 N N . SER A 1 77 ? -9.553 6.272 -14.684 1.00 80.50 77 SER A N 1
ATOM 634 C CA . SER A 1 77 ? -10.370 6.341 -13.453 1.00 80.50 77 SER A CA 1
ATOM 635 C C . SER A 1 77 ? -9.825 5.593 -12.221 1.00 80.50 77 SER A C 1
ATOM 637 O O . SER A 1 77 ? -10.531 5.460 -11.224 1.00 80.50 77 SER A O 1
ATOM 639 N N . HIS A 1 78 ? -8.546 5.196 -12.212 1.00 83.69 78 HIS A N 1
ATOM 640 C CA . HIS A 1 78 ? -7.929 4.520 -11.062 1.00 83.69 78 HIS A CA 1
ATOM 641 C C . HIS A 1 78 ? -8.030 5.311 -9.752 1.00 83.69 78 HIS A C 1
ATOM 643 O O . HIS A 1 78 ? -8.088 4.709 -8.687 1.00 83.69 78 HIS A O 1
ATOM 649 N N . SER A 1 79 ? -8.028 6.650 -9.797 1.00 86.25 79 SER A N 1
ATOM 650 C CA . SER A 1 79 ? -8.184 7.459 -8.579 1.00 86.25 79 SER A CA 1
ATOM 651 C C . SER A 1 79 ? -9.566 7.296 -7.954 1.00 86.25 79 SER A C 1
ATOM 653 O O . SER A 1 79 ? -9.645 7.203 -6.738 1.00 86.25 79 SER A O 1
ATOM 655 N N . LEU A 1 80 ? -10.627 7.188 -8.761 1.00 89.00 80 LEU A N 1
ATOM 656 C CA . LEU A 1 80 ? -11.977 6.949 -8.256 1.00 89.00 80 LEU A CA 1
ATOM 657 C C . LEU A 1 80 ? -12.080 5.559 -7.629 1.00 89.00 80 LEU A C 1
ATOM 659 O O . LEU A 1 80 ? -12.452 5.437 -6.468 1.00 89.00 80 LEU A O 1
ATOM 663 N N . VAL A 1 81 ? -11.685 4.523 -8.374 1.00 90.62 81 VAL A N 1
ATOM 664 C CA . VAL A 1 81 ? -11.750 3.134 -7.895 1.00 90.62 81 VAL A CA 1
ATOM 665 C C . VAL A 1 81 ? -10.884 2.944 -6.649 1.00 90.62 81 VAL A C 1
ATOM 667 O O . VAL A 1 81 ? -11.343 2.383 -5.661 1.00 90.62 81 VAL A O 1
ATOM 670 N N . GLY A 1 82 ? -9.655 3.469 -6.653 1.00 90.69 82 GLY A N 1
ATOM 671 C CA . GLY A 1 82 ? -8.768 3.406 -5.494 1.00 90.69 82 GLY A CA 1
ATOM 672 C C . GLY A 1 82 ? -9.340 4.111 -4.266 1.00 90.69 82 GLY A C 1
ATOM 673 O O . GLY A 1 82 ? -9.233 3.578 -3.170 1.00 90.69 82 GLY A O 1
ATOM 674 N N . SER A 1 83 ? -9.980 5.271 -4.436 1.00 92.31 83 SER A N 1
ATOM 675 C CA . SER A 1 83 ? -10.603 6.002 -3.326 1.00 92.31 83 SER A CA 1
ATOM 676 C C . SER A 1 83 ? -11.882 5.351 -2.800 1.00 92.31 83 SER A C 1
ATOM 678 O O . SER A 1 83 ? -12.165 5.492 -1.613 1.00 92.31 83 SER A O 1
ATOM 680 N N . LEU A 1 84 ? -12.634 4.639 -3.647 1.00 94.06 84 LEU A N 1
ATOM 681 C CA . LEU A 1 84 ? -13.792 3.842 -3.228 1.00 94.06 84 LEU A CA 1
ATOM 682 C C . LEU A 1 84 ? -13.369 2.575 -2.481 1.00 94.06 84 LEU A C 1
ATOM 684 O O . LEU A 1 84 ? -13.968 2.246 -1.465 1.00 94.06 84 LEU A O 1
ATOM 688 N N . LEU A 1 85 ? -12.317 1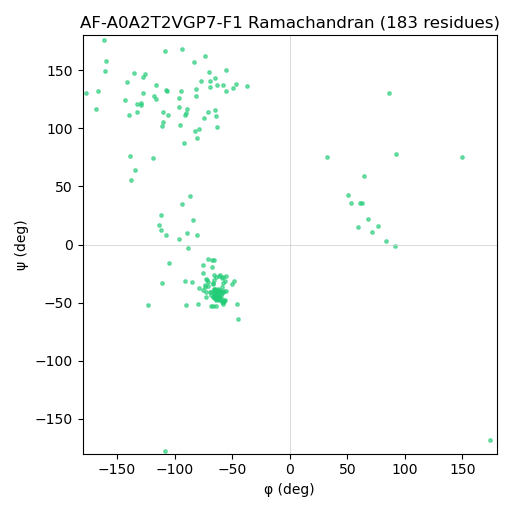.889 -2.938 1.00 93.56 85 LEU A N 1
ATOM 689 C CA . LEU A 1 85 ? -11.757 0.755 -2.198 1.00 93.56 85 LEU A CA 1
ATOM 690 C C . LEU A 1 85 ? -11.217 1.196 -0.838 1.00 93.56 85 LEU A C 1
ATOM 692 O O . LEU A 1 85 ? -11.483 0.544 0.161 1.00 93.56 85 LEU A O 1
ATOM 696 N N . ASP A 1 86 ? -10.508 2.322 -0.788 1.00 94.62 86 ASP A N 1
ATOM 697 C CA . ASP A 1 86 ? -9.979 2.873 0.461 1.00 94.62 86 ASP A CA 1
ATOM 698 C C . ASP A 1 86 ? -11.069 3.371 1.422 1.00 94.62 86 ASP A C 1
ATOM 700 O O . ASP A 1 86 ? -10.832 3.531 2.612 1.00 94.62 86 ASP A O 1
ATOM 704 N N . ALA A 1 87 ? -12.282 3.622 0.926 1.00 95.69 87 ALA A N 1
ATOM 705 C CA . ALA A 1 87 ? -13.423 3.963 1.766 1.00 95.69 87 ALA A CA 1
ATOM 706 C C . ALA A 1 87 ? -13.932 2.763 2.590 1.00 95.69 87 ALA A C 1
ATOM 708 O O . ALA A 1 87 ? -14.715 2.962 3.513 1.00 95.69 87 ALA A O 1
ATOM 709 N N . HIS A 1 88 ? -13.493 1.537 2.289 1.00 96.44 88 HIS A N 1
ATOM 710 C CA . HIS A 1 88 ? -13.948 0.321 2.955 1.00 96.44 88 HIS A CA 1
ATOM 711 C C . HIS A 1 88 ? -13.303 0.128 4.348 1.00 96.44 88 HIS A C 1
ATOM 713 O O . HIS A 1 88 ? -12.095 0.319 4.481 1.00 96.44 88 HIS A O 1
ATOM 719 N N . PRO A 1 89 ? -14.048 -0.350 5.370 1.00 96.62 89 PRO A 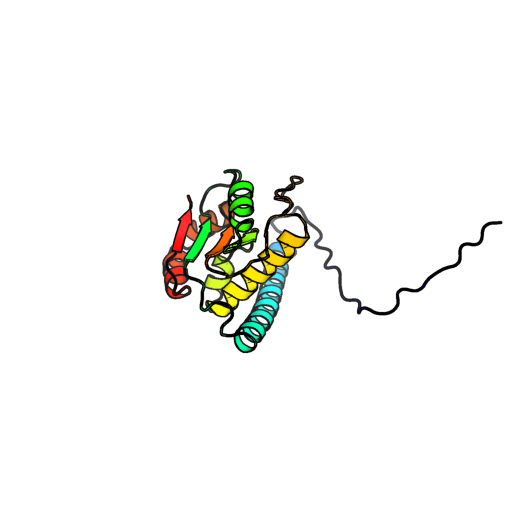N 1
ATOM 720 C CA . PRO A 1 89 ? -13.540 -0.572 6.736 1.00 96.62 89 PRO A CA 1
ATOM 721 C C . PRO A 1 89 ? -12.316 -1.482 6.846 1.00 96.62 89 PRO A C 1
ATOM 723 O O . PRO A 1 89 ? -11.552 -1.380 7.801 1.00 96.62 89 PRO A O 1
ATOM 726 N N . GLU A 1 90 ? -12.146 -2.401 5.900 1.00 97.06 90 GLU A N 1
ATOM 727 C CA . GLU A 1 90 ? -11.093 -3.423 5.941 1.00 97.06 90 GLU A CA 1
ATOM 728 C C . GLU A 1 90 ? -9.949 -3.182 4.944 1.00 97.06 90 GLU A C 1
ATOM 730 O O . GLU A 1 90 ? -9.106 -4.062 4.748 1.00 97.06 90 GLU A O 1
ATOM 735 N N . ALA A 1 91 ? -9.918 -2.022 4.278 1.00 95.75 91 ALA A N 1
ATOM 736 C CA . ALA A 1 91 ? -8.958 -1.743 3.217 1.00 95.75 91 ALA A CA 1
ATOM 737 C C . ALA A 1 91 ? -8.195 -0.433 3.430 1.00 95.75 91 ALA A C 1
ATOM 739 O O . ALA A 1 91 ? -8.751 0.564 3.876 1.00 95.75 91 ALA A O 1
ATOM 740 N N . CYS A 1 92 ? -6.918 -0.428 3.045 1.00 96.12 92 CYS A N 1
ATOM 741 C CA . CYS A 1 92 ? -6.113 0.782 2.906 1.00 96.12 92 CYS A CA 1
ATOM 742 C C . CYS A 1 92 ? -5.352 0.774 1.576 1.00 96.12 92 CYS A C 1
ATOM 744 O O . CYS A 1 92 ? -4.451 -0.036 1.351 1.00 96.12 92 CYS A O 1
ATOM 746 N N . ILE A 1 93 ? -5.683 1.700 0.684 1.00 95.81 93 ILE A N 1
ATOM 747 C CA . ILE A 1 93 ? -5.071 1.851 -0.633 1.00 95.81 93 ILE A CA 1
ATOM 748 C C . ILE A 1 93 ? -4.231 3.124 -0.642 1.00 95.81 93 ILE A C 1
ATOM 750 O O . ILE A 1 93 ? -4.747 4.239 -0.577 1.00 95.81 93 ILE A O 1
ATOM 754 N N . ALA A 1 94 ? -2.918 2.966 -0.773 1.00 93.88 94 ALA A N 1
ATOM 755 C CA . ALA A 1 94 ? -2.005 4.084 -0.915 1.00 93.88 94 ALA A CA 1
ATOM 756 C C . ALA A 1 94 ? -2.265 4.835 -2.225 1.00 93.88 94 ALA A C 1
ATOM 758 O O . ALA A 1 94 ? -2.562 4.257 -3.279 1.00 93.88 94 ALA A O 1
ATOM 759 N N . HIS A 1 95 ? -2.126 6.150 -2.163 1.00 91.19 95 HIS A N 1
ATOM 760 C CA . HIS A 1 95 ? -2.285 7.034 -3.296 1.00 91.19 95 HIS A CA 1
ATOM 761 C C . HIS A 1 95 ? -0.929 7.316 -3.925 1.00 91.19 95 HIS A C 1
ATOM 763 O O . HIS A 1 95 ? -0.150 8.153 -3.468 1.00 91.19 95 HIS A O 1
ATOM 769 N N . GLU A 1 96 ? -0.687 6.638 -5.042 1.00 88.88 96 GLU A N 1
ATOM 770 C CA . GLU A 1 96 ? 0.426 6.922 -5.930 1.00 88.88 96 GLU A CA 1
ATOM 771 C C . GLU A 1 96 ? 1.831 6.765 -5.309 1.00 88.88 96 GLU A C 1
ATOM 773 O O . GLU A 1 96 ? 2.765 7.487 -5.681 1.00 88.88 96 GLU A O 1
ATOM 778 N N . MET A 1 97 ? 2.006 5.782 -4.423 1.00 90.56 97 MET A N 1
ATOM 779 C CA . MET A 1 97 ? 3.244 5.577 -3.666 1.00 90.56 97 MET A CA 1
ATOM 780 C C . MET A 1 97 ? 4.380 4.971 -4.508 1.00 90.56 97 MET A C 1
ATOM 782 O O . MET A 1 97 ? 5.564 5.208 -4.228 1.00 90.56 97 MET A O 1
ATOM 786 N N . ASP A 1 98 ? 4.018 4.256 -5.582 1.00 91.00 98 ASP A N 1
ATOM 787 C CA . ASP A 1 98 ? 4.924 3.588 -6.520 1.00 91.00 98 ASP A CA 1
ATOM 788 C C . ASP A 1 98 ? 5.717 2.462 -5.840 1.00 91.00 98 ASP A C 1
ATOM 790 O O . ASP A 1 98 ? 6.950 2.461 -5.805 1.00 91.00 98 ASP A O 1
ATOM 794 N N . VAL A 1 99 ? 4.983 1.493 -5.282 1.00 92.44 99 VAL A N 1
ATOM 795 C CA . VAL A 1 99 ? 5.499 0.372 -4.471 1.00 92.44 99 VAL A CA 1
ATOM 796 C C . VAL A 1 99 ? 6.667 -0.373 -5.131 1.00 92.44 99 VAL A C 1
ATOM 798 O O . VAL A 1 99 ? 7.623 -0.780 -4.467 1.00 92.44 99 VAL A O 1
ATOM 801 N N . LEU A 1 100 ? 6.657 -0.482 -6.462 1.00 91.56 100 LEU A N 1
ATOM 802 C CA . LEU A 1 100 ? 7.681 -1.181 -7.237 1.00 91.56 100 LEU A CA 1
ATOM 803 C C . LEU A 1 100 ? 9.079 -0.565 -7.082 1.00 91.56 100 LEU A C 1
ATOM 805 O O . LEU A 1 100 ? 10.077 -1.280 -7.201 1.00 91.56 100 LEU A O 1
ATOM 809 N N . LYS A 1 101 ? 9.183 0.738 -6.785 1.00 91.19 101 LYS A N 1
ATOM 810 C CA . LYS A 1 101 ? 10.482 1.382 -6.527 1.00 91.19 101 LYS A CA 1
ATOM 811 C C . LYS A 1 101 ? 11.130 0.859 -5.235 1.00 91.19 101 LYS A C 1
ATOM 813 O O . LYS A 1 101 ? 12.350 0.726 -5.181 1.00 91.19 101 LYS A O 1
ATOM 818 N N . TYR A 1 102 ? 10.327 0.511 -4.230 1.00 92.25 102 TYR A N 1
ATOM 819 C CA . TYR A 1 102 ? 10.797 -0.039 -2.956 1.00 92.25 102 TYR A CA 1
ATOM 820 C C . TYR A 1 102 ? 11.144 -1.520 -3.064 1.00 92.25 102 TYR A C 1
ATOM 822 O O . TYR A 1 102 ? 12.163 -1.959 -2.533 1.00 92.25 102 TYR A O 1
ATOM 830 N N . VAL A 1 103 ? 10.359 -2.273 -3.837 1.00 92.44 103 VAL A N 1
ATOM 831 C CA . VAL A 1 103 ? 10.679 -3.664 -4.191 1.00 92.44 103 VAL A CA 1
ATOM 832 C C . VAL A 1 103 ? 12.013 -3.729 -4.932 1.00 92.44 103 VAL A C 1
ATOM 834 O O . VAL A 1 103 ? 12.871 -4.560 -4.629 1.00 92.44 103 VAL A O 1
ATOM 837 N N . MET A 1 104 ? 12.253 -2.812 -5.873 1.00 90.25 104 MET A N 1
ATOM 838 C CA . MET A 1 104 ? 13.554 -2.697 -6.535 1.00 90.25 104 MET A CA 1
ATOM 839 C C . MET A 1 104 ? 14.684 -2.473 -5.519 1.00 90.25 104 MET A C 1
ATOM 841 O O . MET A 1 104 ? 15.723 -3.121 -5.631 1.00 90.25 104 MET A O 1
ATOM 845 N N . ALA A 1 105 ? 14.439 -1.654 -4.493 1.00 90.19 105 ALA A N 1
ATOM 846 C CA . ALA A 1 105 ? 15.369 -1.348 -3.408 1.00 90.19 105 ALA A CA 1
ATOM 847 C C . ALA A 1 105 ? 15.445 -2.405 -2.280 1.00 90.19 105 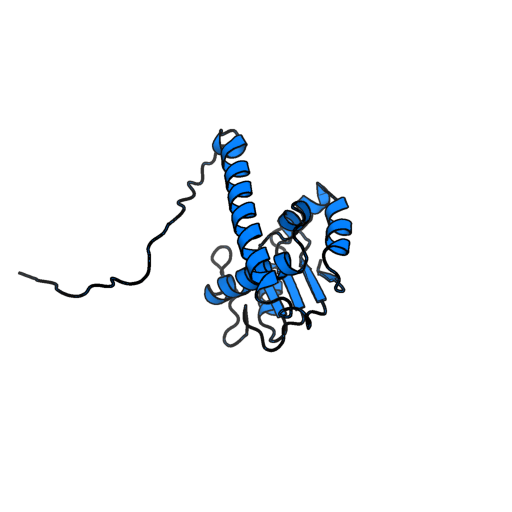ALA A C 1
ATOM 849 O O . ALA A 1 105 ? 16.115 -2.156 -1.281 1.00 90.19 105 ALA A O 1
ATOM 850 N N . ASN A 1 106 ? 14.817 -3.580 -2.436 1.00 91.94 106 ASN A N 1
ATOM 851 C CA . ASN A 1 106 ? 14.832 -4.696 -1.471 1.00 91.94 106 ASN A CA 1
ATOM 852 C C . ASN A 1 106 ? 14.209 -4.375 -0.101 1.00 91.94 106 ASN A C 1
ATOM 854 O O . ASN A 1 106 ? 14.682 -4.856 0.927 1.00 91.94 106 ASN A O 1
ATOM 858 N N . PHE A 1 107 ? 13.160 -3.558 -0.070 1.00 94.19 107 PHE A N 1
ATOM 859 C CA . PHE A 1 107 ? 12.381 -3.367 1.153 1.00 94.19 107 PHE A CA 1
ATOM 860 C C . PHE A 1 107 ? 11.604 -4.650 1.469 1.00 94.19 107 PHE A C 1
ATOM 862 O O . PHE A 1 107 ? 11.085 -5.288 0.555 1.00 94.19 107 PHE A O 1
ATOM 869 N N . SER A 1 108 ? 11.515 -5.017 2.750 1.00 93.88 108 SER A N 1
ATOM 870 C CA . SER A 1 108 ? 10.705 -6.164 3.179 1.00 93.88 108 SER A CA 1
ATOM 871 C C . SER A 1 108 ? 9.206 -5.854 3.119 1.00 93.88 108 SER A C 1
ATOM 873 O O . SER A 1 108 ? 8.818 -4.685 3.147 1.00 93.88 108 SER A O 1
ATOM 875 N N . GLN A 1 109 ? 8.355 -6.887 3.119 1.00 94.62 109 GLN A N 1
ATOM 876 C CA . GLN A 1 109 ? 6.894 -6.741 3.202 1.00 94.62 109 GLN A CA 1
ATOM 877 C C . GLN A 1 109 ? 6.459 -5.754 4.287 1.00 94.62 109 GLN A C 1
ATOM 879 O O . GLN A 1 109 ? 5.723 -4.812 4.016 1.00 94.62 109 GLN A O 1
ATOM 884 N N . GLN A 1 110 ? 6.969 -5.941 5.504 1.00 94.19 110 GLN A N 1
ATOM 885 C CA . GLN A 1 110 ? 6.638 -5.112 6.662 1.00 94.19 110 GLN A CA 1
ATOM 886 C C . GLN A 1 110 ? 6.975 -3.635 6.421 1.00 94.19 110 GLN A C 1
ATOM 888 O O . GLN A 1 110 ? 6.186 -2.741 6.723 1.00 94.19 110 GLN A O 1
ATOM 893 N N . GLN A 1 111 ? 8.126 -3.362 5.799 1.00 94.94 111 GLN A N 1
ATOM 894 C CA . GLN A 1 111 ? 8.496 -1.996 5.445 1.00 94.94 111 GLN A CA 1
ATOM 895 C C . GLN A 1 111 ? 7.564 -1.406 4.384 1.00 94.94 111 GLN A C 1
ATOM 897 O O . GLN A 1 111 ? 7.151 -0.253 4.512 1.00 94.94 111 GLN A O 1
ATOM 902 N N . LEU A 1 112 ? 7.236 -2.183 3.345 1.00 95.19 112 LEU A N 1
ATOM 903 C CA . LEU A 1 112 ? 6.313 -1.759 2.292 1.00 95.19 112 LEU A CA 1
ATOM 904 C C . LEU A 1 112 ? 4.950 -1.408 2.882 1.00 95.19 112 LEU A C 1
ATOM 906 O O . LEU A 1 112 ? 4.432 -0.327 2.620 1.00 95.19 112 LEU A O 1
ATOM 910 N N . PHE A 1 113 ? 4.397 -2.288 3.712 1.00 95.94 113 PHE A N 1
ATOM 911 C CA . PHE A 1 113 ? 3.068 -2.114 4.281 1.00 95.94 113 PHE A CA 1
ATOM 912 C C . PHE A 1 113 ? 2.991 -0.899 5.208 1.00 95.94 113 PHE A C 1
ATOM 914 O O . PHE A 1 113 ? 2.042 -0.126 5.105 1.00 95.94 113 PHE A O 1
ATOM 921 N N . HIS A 1 114 ? 4.021 -0.628 6.017 1.00 95.12 114 HIS A N 1
ATOM 922 C CA . HIS A 1 114 ? 4.067 0.610 6.803 1.00 95.12 114 HIS A CA 1
ATOM 923 C C . HIS A 1 114 ? 4.104 1.875 5.941 1.00 95.12 114 HIS A C 1
ATOM 925 O O . HIS A 1 114 ? 3.444 2.858 6.276 1.00 95.12 114 HIS A O 1
ATOM 931 N N . ILE A 1 115 ? 4.861 1.868 4.841 1.00 95.00 115 ILE A N 1
ATOM 932 C CA . ILE A 1 115 ? 4.934 3.018 3.927 1.00 95.00 115 ILE A CA 1
ATOM 933 C C . ILE A 1 115 ? 3.583 3.243 3.242 1.00 95.00 115 ILE A C 1
ATOM 935 O O . ILE A 1 115 ? 3.112 4.378 3.170 1.00 95.00 115 ILE A O 1
ATOM 939 N N . LEU A 1 116 ? 2.949 2.170 2.765 1.00 95.25 116 LEU A N 1
ATOM 940 C CA . LEU A 1 116 ? 1.641 2.230 2.115 1.00 95.25 116 LEU A CA 1
ATOM 941 C C . LEU A 1 116 ? 0.561 2.723 3.078 1.00 95.25 116 LEU A C 1
ATOM 943 O O . LEU A 1 116 ? -0.191 3.629 2.728 1.00 95.25 116 LEU A O 1
ATOM 947 N N . LEU A 1 117 ? 0.527 2.181 4.297 1.00 95.56 117 LEU A N 1
ATOM 948 C CA . LEU A 1 117 ? -0.446 2.581 5.304 1.00 95.56 117 LEU A CA 1
ATOM 949 C C . LEU A 1 117 ? -0.283 4.057 5.686 1.00 95.56 117 LEU A C 1
ATOM 951 O O . LEU A 1 117 ? -1.261 4.798 5.687 1.00 95.56 117 LEU A O 1
ATOM 955 N N . ALA A 1 118 ? 0.945 4.515 5.944 1.00 93.69 118 ALA A N 1
ATOM 956 C CA . ALA A 1 118 ? 1.189 5.918 6.274 1.00 93.69 118 ALA A CA 1
ATOM 957 C C . ALA A 1 118 ? 0.785 6.864 5.133 1.00 93.69 118 ALA A C 1
ATOM 959 O O . ALA A 1 118 ? 0.198 7.916 5.382 1.00 93.69 118 ALA A O 1
ATOM 960 N N . ASN A 1 119 ? 1.045 6.476 3.881 1.00 95.00 119 ASN A N 1
ATOM 961 C CA . ASN A 1 119 ? 0.592 7.233 2.720 1.00 95.00 119 ASN A CA 1
ATOM 962 C C . ASN A 1 119 ? -0.947 7.274 2.619 1.00 95.00 119 ASN A C 1
ATOM 964 O O . ASN A 1 119 ? -1.509 8.347 2.393 1.00 95.00 119 ASN A O 1
ATOM 968 N N . ALA A 1 120 ? -1.633 6.144 2.821 1.00 93.06 120 ALA A N 1
ATOM 969 C CA . ALA A 1 120 ? -3.096 6.079 2.800 1.00 93.06 120 ALA A CA 1
ATOM 970 C C . ALA A 1 120 ? -3.715 6.968 3.893 1.00 93.06 120 ALA A C 1
ATOM 972 O O . ALA A 1 120 ? -4.576 7.791 3.593 1.00 93.06 120 ALA A O 1
ATOM 973 N N . MET A 1 121 ? -3.208 6.889 5.129 1.00 92.62 121 MET A N 1
ATOM 974 C CA . MET A 1 121 ? -3.631 7.744 6.247 1.00 92.62 121 MET A CA 1
ATOM 975 C C . MET A 1 121 ? -3.455 9.232 5.926 1.00 92.62 121 MET A C 1
ATOM 977 O O . MET A 1 121 ? -4.377 10.027 6.104 1.00 92.62 121 MET A O 1
ATOM 981 N N . GLN A 1 122 ? -2.277 9.614 5.425 1.00 92.25 122 GLN A N 1
ATOM 982 C CA . GLN A 1 122 ? -1.970 11.006 5.107 1.00 92.25 122 GLN A CA 1
ATOM 983 C C . GLN A 1 122 ? -2.872 11.544 3.991 1.00 92.25 122 GLN A C 1
ATOM 985 O O . GLN A 1 122 ? -3.418 12.638 4.106 1.00 92.25 122 GLN A O 1
ATOM 990 N N . THR A 1 123 ? -3.039 10.786 2.907 1.00 90.00 123 THR A N 1
ATOM 991 C CA . THR A 1 123 ? -3.859 11.225 1.768 1.00 90.00 123 THR A CA 1
ATOM 992 C C . THR A 1 123 ? -5.353 11.215 2.079 1.00 90.00 123 THR A C 1
ATOM 994 O O . THR A 1 123 ? -6.081 12.075 1.586 1.00 90.00 123 THR A O 1
ATOM 997 N N . GLY A 1 124 ? -5.803 10.318 2.955 1.00 89.25 124 GLY A N 1
ATOM 998 C CA . GLY A 1 124 ? -7.133 10.335 3.556 1.00 89.25 124 GLY A CA 1
ATOM 999 C C . GLY A 1 124 ? -7.440 11.622 4.316 1.00 89.25 124 GLY A C 1
ATOM 1000 O O . GLY A 1 124 ? -8.426 12.298 4.026 1.00 89.25 124 GLY A O 1
ATOM 1001 N N . GLN A 1 125 ? -6.543 12.020 5.225 1.00 87.69 125 GLN A N 1
ATOM 1002 C CA . GLN A 1 125 ? -6.662 13.269 5.995 1.00 87.69 125 GLN A CA 1
ATOM 1003 C C . GLN A 1 125 ? -6.678 14.523 5.110 1.00 87.69 125 GLN A C 1
ATOM 1005 O O . GLN A 1 125 ? -7.242 15.544 5.491 1.00 87.69 125 GLN A O 1
ATOM 1010 N N . GLN A 1 126 ? -6.078 14.443 3.923 1.00 87.44 126 GLN A N 1
ATOM 1011 C CA . GLN A 1 126 ? -6.038 15.518 2.931 1.00 87.44 126 GLN A CA 1
ATOM 1012 C C . GLN A 1 126 ? -7.226 15.485 1.950 1.00 87.44 126 GLN A C 1
ATOM 1014 O O . GLN A 1 126 ? -7.197 16.183 0.942 1.00 87.44 126 GLN A O 1
ATOM 1019 N N . GLY A 1 127 ? -8.255 14.661 2.189 1.00 86.31 127 GLY A N 1
ATOM 1020 C CA . GLY A 1 127 ? -9.458 14.604 1.346 1.00 86.31 127 GLY A CA 1
ATOM 1021 C C . GLY A 1 127 ? -9.279 13.863 0.015 1.00 86.31 127 GLY A C 1
ATOM 1022 O O . GLY A 1 127 ? -10.099 14.002 -0.892 1.00 86.31 127 GLY A O 1
ATOM 1023 N N . ARG A 1 128 ? -8.208 13.068 -0.126 1.00 86.94 128 ARG A N 1
ATOM 1024 C CA . ARG A 1 128 ? -7.866 12.306 -1.343 1.00 86.94 128 ARG A CA 1
ATOM 1025 C C . ARG A 1 128 ? -7.873 13.147 -2.621 1.00 86.94 128 ARG A C 1
ATOM 1027 O O . ARG A 1 128 ? -8.361 12.708 -3.666 1.00 86.94 128 ARG A O 1
ATOM 1034 N N . GLU A 1 129 ? -7.329 14.354 -2.549 1.00 86.50 129 GLU A N 1
ATOM 1035 C CA . GLU A 1 129 ? -7.258 15.243 -3.703 1.00 86.50 129 GLU A CA 1
ATOM 1036 C C . GLU A 1 129 ? -6.280 14.734 -4.769 1.00 86.50 129 GLU A C 1
ATOM 1038 O O . GLU A 1 129 ? -5.151 14.324 -4.492 1.00 86.50 129 GLU A O 1
ATOM 1043 N N . GLN A 1 130 ? -6.704 14.785 -6.032 1.00 83.19 130 GLN A N 1
ATOM 1044 C CA . GLN A 1 130 ? -5.843 14.514 -7.177 1.00 83.19 130 GLN A CA 1
ATOM 1045 C C . GLN A 1 130 ? -6.210 15.437 -8.329 1.00 83.19 130 GLN A C 1
ATOM 1047 O O . GLN A 1 130 ? -7.339 15.428 -8.823 1.00 83.19 130 GLN A O 1
ATOM 1052 N N . THR A 1 131 ? -5.222 16.184 -8.830 1.00 83.00 131 THR A N 1
ATOM 1053 C CA . THR A 1 131 ? -5.369 17.048 -10.017 1.00 83.00 131 THR A CA 1
ATOM 1054 C C . THR A 1 131 ? -6.545 18.035 -9.923 1.00 83.00 131 THR A C 1
ATOM 1056 O O . THR A 1 131 ? -7.204 18.291 -10.923 1.00 83.00 131 THR A O 1
ATOM 1059 N N . GLY A 1 132 ? -6.826 18.558 -8.724 1.00 82.56 132 GLY A N 1
ATOM 1060 C CA . GLY A 1 132 ? -7.923 19.507 -8.482 1.00 82.56 132 GLY A CA 1
ATOM 1061 C C . GLY A 1 132 ? -9.303 18.875 -8.268 1.00 82.56 132 GLY A C 1
ATOM 1062 O O . GLY A 1 132 ? -10.274 19.602 -8.101 1.00 82.56 132 GLY A O 1
ATOM 1063 N N . TYR A 1 133 ? -9.402 17.544 -8.250 1.00 84.50 133 TYR A N 1
ATOM 1064 C CA . TYR A 1 133 ? -10.623 16.828 -7.886 1.00 84.50 133 TYR A CA 1
ATOM 1065 C C . TYR A 1 133 ? -10.467 16.191 -6.509 1.00 84.50 133 TYR A C 1
ATOM 1067 O O . TYR A 1 133 ? -9.467 15.515 -6.257 1.00 84.50 133 TYR A O 1
ATOM 1075 N N . SER A 1 134 ? -11.472 16.362 -5.652 1.00 88.75 134 SER A N 1
ATOM 1076 C CA . SER A 1 134 ? -11.607 15.585 -4.421 1.00 88.75 134 SER A CA 1
ATOM 1077 C C . SER A 1 134 ? -12.232 14.229 -4.739 1.00 88.75 134 SER A C 1
ATOM 1079 O O . SER A 1 134 ? -13.218 14.143 -5.471 1.00 88.75 134 SER A O 1
ATOM 1081 N N . TYR A 1 135 ? -11.642 13.172 -4.188 1.00 90.88 135 TYR A N 1
ATOM 1082 C CA . TYR A 1 135 ? -12.202 11.819 -4.213 1.00 90.88 135 TYR A CA 1
ATOM 1083 C C . TYR A 1 135 ? -12.616 11.380 -2.809 1.00 90.88 135 TYR A C 1
ATOM 1085 O O . TYR A 1 135 ? -12.620 10.185 -2.501 1.00 90.88 135 TYR A O 1
ATOM 1093 N N . GLN A 1 136 ? -12.911 12.347 -1.942 1.00 93.12 136 GLN A N 1
ATOM 1094 C CA . GLN A 1 136 ? -13.389 12.068 -0.605 1.00 93.12 136 GLN A CA 1
ATOM 1095 C C . GLN A 1 136 ? -14.740 11.351 -0.666 1.00 93.12 136 GLN A C 1
ATOM 1097 O O . GLN A 1 136 ? -15.623 11.732 -1.434 1.00 93.12 136 GLN A O 1
ATOM 1102 N N . VAL A 1 137 ? -14.909 10.329 0.167 1.00 93.75 137 VAL A N 1
ATOM 1103 C CA . VAL A 1 137 ? -16.192 9.662 0.389 1.00 93.75 137 VAL A CA 1
ATOM 1104 C C . VAL A 1 137 ? -16.634 10.013 1.812 1.00 93.75 137 VAL A C 1
ATOM 1106 O O . VAL A 1 137 ? -16.071 9.482 2.771 1.00 93.75 137 VAL A O 1
ATOM 1109 N N . PRO A 1 138 ? -17.576 10.959 1.981 1.00 91.94 138 PRO A N 1
ATOM 1110 C CA . PRO A 1 138 ? -17.949 11.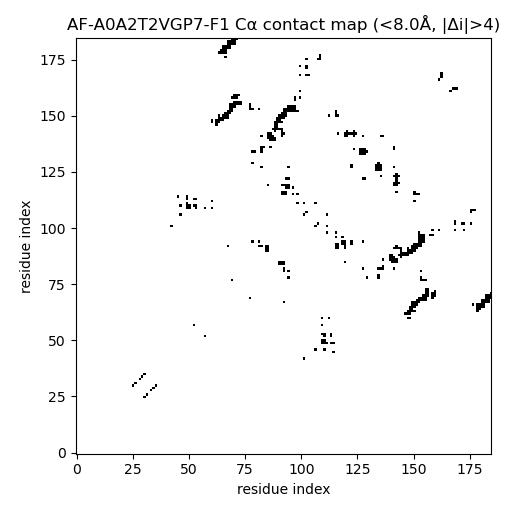459 3.300 1.00 91.94 138 PRO A CA 1
ATOM 1111 C C . PRO A 1 138 ? -18.431 10.348 4.239 1.00 91.94 138 PRO A C 1
ATOM 1113 O O . PRO A 1 138 ? -19.202 9.477 3.840 1.00 91.94 138 PRO A O 1
ATOM 1116 N N . GLY A 1 139 ? -17.982 10.395 5.496 1.00 91.06 139 GLY A N 1
ATOM 1117 C CA . GLY A 1 139 ? -18.373 9.433 6.533 1.00 91.06 139 GLY A CA 1
ATOM 1118 C C . GLY A 1 139 ? -17.786 8.026 6.374 1.00 91.06 139 GLY A C 1
ATOM 1119 O O . GLY A 1 139 ? -18.228 7.118 7.069 1.00 91.06 139 GLY A O 1
ATOM 1120 N N . GLN A 1 140 ? -16.824 7.834 5.470 1.00 95.56 140 GLN A N 1
ATOM 1121 C CA . GLN A 1 140 ? -16.150 6.553 5.251 1.00 95.56 140 GLN A CA 1
ATOM 1122 C C . GLN A 1 140 ? -14.700 6.570 5.756 1.00 95.56 140 GLN A C 1
ATOM 1124 O O . GLN A 1 140 ? -14.237 7.555 6.330 1.00 95.56 140 GLN A O 1
ATOM 1129 N N . TYR A 1 141 ? -13.992 5.458 5.560 1.00 94.19 141 TYR A N 1
ATOM 1130 C CA . TYR A 1 141 ? -12.733 5.173 6.244 1.00 94.19 141 TYR A CA 1
ATOM 1131 C C . TYR A 1 141 ? -11.515 5.892 5.652 1.00 94.19 141 TYR A C 1
ATOM 1133 O O . TYR A 1 141 ? -10.780 6.535 6.393 1.00 94.19 141 TYR A O 1
ATOM 1141 N N . GLN A 1 142 ? -11.302 5.795 4.337 1.00 90.88 142 GLN A N 1
ATOM 1142 C CA . GLN A 1 142 ? -10.274 6.491 3.547 1.00 90.88 142 GLN A CA 1
ATOM 1143 C C . GLN A 1 142 ? -8.960 6.775 4.292 1.00 90.88 142 GLN A C 1
ATOM 1145 O O . GLN A 1 142 ? -8.692 7.909 4.686 1.00 90.88 142 GLN A O 1
ATOM 1150 N N . GLY A 1 143 ? -8.139 5.741 4.489 1.00 86.25 143 GLY A N 1
ATOM 1151 C CA . GLY A 1 143 ? -6.904 5.802 5.275 1.00 86.25 143 GLY A CA 1
ATOM 1152 C C . GLY A 1 143 ? -7.092 5.443 6.752 1.00 86.25 143 GLY A C 1
ATOM 1153 O O . GLY A 1 143 ? -6.120 5.421 7.502 1.00 86.25 143 GLY A O 1
ATOM 1154 N N . GLN A 1 144 ? -8.316 5.141 7.174 1.00 91.75 144 GLN A N 1
ATOM 1155 C CA . GLN A 1 144 ? -8.646 4.501 8.449 1.00 91.75 144 GLN A CA 1
ATOM 1156 C C . GLN A 1 144 ? -9.112 3.061 8.190 1.00 91.75 144 GLN A C 1
ATOM 1158 O O . GLN A 1 144 ? -9.387 2.696 7.052 1.00 91.75 144 GLN A O 1
ATOM 1163 N N . TYR A 1 145 ? -9.197 2.230 9.227 1.00 94.75 145 TYR A N 1
ATOM 1164 C CA . TYR A 1 145 ? -9.695 0.855 9.115 1.00 94.75 145 TYR A CA 1
ATOM 1165 C C . TYR A 1 145 ? -10.155 0.325 10.480 1.00 94.75 145 TYR A C 1
ATOM 1167 O O . TYR A 1 145 ? -9.709 0.811 11.519 1.00 94.75 145 TYR A O 1
ATOM 1175 N N . THR A 1 146 ? -11.025 -0.687 10.485 1.00 93.44 146 THR A N 1
ATOM 1176 C CA . THR A 1 146 ? -11.384 -1.465 11.684 1.00 93.44 146 THR A CA 1
ATOM 1177 C C . THR A 1 146 ? -10.461 -2.669 11.849 1.00 93.44 146 THR A C 1
ATOM 1179 O O . THR A 1 146 ? -9.849 -2.864 12.894 1.00 93.44 146 THR A O 1
ATOM 1182 N N . THR A 1 147 ? -10.323 -3.476 10.799 1.00 93.69 147 THR A N 1
ATOM 1183 C CA . THR A 1 147 ? -9.403 -4.614 10.715 1.00 93.69 147 THR A CA 1
ATOM 1184 C C . THR A 1 147 ? -8.797 -4.621 9.326 1.00 93.69 147 THR A C 1
ATOM 1186 O O . THR A 1 147 ? -9.491 -4.848 8.341 1.00 93.69 147 THR A O 1
ATOM 1189 N N . LEU A 1 148 ? -7.501 -4.331 9.234 1.00 95.31 148 LEU A N 1
ATOM 1190 C CA . LEU A 1 148 ? -6.835 -4.196 7.947 1.00 95.31 148 LEU A CA 1
ATOM 1191 C C . LEU A 1 148 ? -6.626 -5.571 7.306 1.00 95.31 148 LEU A C 1
ATOM 1193 O O . LEU A 1 148 ? -5.777 -6.338 7.753 1.00 95.31 148 LEU A O 1
ATOM 1197 N N . ARG A 1 149 ? -7.386 -5.851 6.245 1.00 95.50 149 ARG A N 1
ATOM 1198 C CA . ARG A 1 149 ? -7.304 -7.098 5.470 1.00 95.50 149 ARG A CA 1
ATOM 1199 C C . ARG A 1 149 ? -6.735 -6.888 4.078 1.00 95.50 149 ARG A C 1
ATOM 1201 O O . ARG A 1 149 ? -6.023 -7.743 3.564 1.00 95.50 149 ARG A O 1
ATOM 1208 N N . ILE A 1 150 ? -7.017 -5.733 3.482 1.00 96.06 150 ILE A N 1
ATOM 1209 C CA . ILE A 1 150 ? -6.577 -5.391 2.132 1.00 96.06 150 ILE A CA 1
ATOM 1210 C C . ILE A 1 150 ? -5.642 -4.191 2.205 1.00 96.06 150 ILE A C 1
ATOM 1212 O O . ILE A 1 150 ? -6.018 -3.134 2.706 1.00 96.06 150 ILE A O 1
ATOM 1216 N N . ILE A 1 151 ? -4.440 -4.321 1.650 1.00 95.69 151 ILE A N 1
ATOM 1217 C CA . ILE A 1 151 ? -3.521 -3.192 1.486 1.00 95.69 151 ILE A CA 1
ATOM 1218 C C . ILE A 1 151 ? -3.078 -3.067 0.035 1.00 95.69 151 ILE A C 1
ATOM 1220 O O . ILE A 1 151 ? -2.947 -4.063 -0.673 1.00 95.69 151 ILE A O 1
ATOM 1224 N N . GLY A 1 152 ? -2.852 -1.851 -0.452 1.00 94.31 152 GLY A N 1
ATOM 1225 C CA . GLY A 1 152 ? -2.505 -1.690 -1.857 1.00 94.31 152 GLY A CA 1
ATOM 1226 C C . GLY A 1 152 ? -1.850 -0.381 -2.242 1.00 94.31 152 GLY A C 1
ATOM 1227 O O . GLY A 1 152 ? -1.705 0.526 -1.429 1.00 94.31 152 GLY A O 1
ATOM 1228 N N . ASP A 1 153 ? -1.468 -0.291 -3.514 1.00 93.94 153 ASP A N 1
ATOM 1229 C CA . ASP A 1 153 ? -0.954 0.928 -4.139 1.00 93.94 153 ASP A CA 1
ATOM 1230 C C . ASP A 1 153 ? -1.702 1.227 -5.438 1.00 93.94 153 ASP A C 1
ATOM 1232 O O . ASP A 1 153 ? -1.674 0.463 -6.414 1.00 93.94 153 ASP A O 1
ATOM 1236 N N . LYS A 1 154 ? -2.341 2.394 -5.473 1.00 90.94 154 LYS A N 1
ATOM 1237 C CA . LYS A 1 154 ? -2.965 2.932 -6.674 1.00 90.94 154 LYS A CA 1
ATOM 1238 C C . LYS A 1 154 ? -1.962 3.824 -7.399 1.00 90.94 154 LYS A C 1
ATOM 1240 O O . LYS A 1 154 ? -1.942 5.042 -7.222 1.00 90.94 154 LYS A O 1
ATOM 1245 N N . ARG A 1 155 ? -1.148 3.213 -8.270 1.00 84.75 155 ARG A N 1
ATOM 1246 C CA . ARG A 1 155 ? -0.202 3.895 -9.181 1.00 84.75 155 ARG A CA 1
ATOM 1247 C C . ARG A 1 155 ? -0.195 3.276 -10.593 1.00 84.75 155 ARG A C 1
ATOM 1249 O O . ARG A 1 155 ? 0.857 2.944 -11.124 1.00 84.75 155 ARG A O 1
ATOM 1256 N N . GLY A 1 156 ? -1.353 3.190 -11.250 1.00 78.50 156 GLY A N 1
ATOM 1257 C CA . GLY A 1 156 ? -1.501 2.517 -12.557 1.00 78.50 156 GLY A CA 1
ATOM 1258 C C . GLY A 1 156 ? -0.420 2.837 -13.602 1.00 78.50 156 GLY A C 1
ATOM 1259 O O . GLY A 1 156 ? 0.360 1.964 -13.973 1.00 78.50 156 GLY A O 1
ATOM 1260 N N . GLY A 1 157 ? -0.321 4.099 -14.040 1.00 82.06 157 GLY A N 1
ATOM 1261 C CA . GLY A 1 157 ? 0.555 4.480 -15.159 1.00 82.06 157 GLY A CA 1
ATOM 1262 C C . GLY A 1 157 ? 2.052 4.241 -14.922 1.00 82.06 157 GLY A C 1
ATOM 1263 O O . GLY A 1 157 ? 2.743 3.715 -15.797 1.00 82.06 157 GLY A O 1
ATOM 1264 N N . ASN A 1 158 ? 2.573 4.598 -13.740 1.00 84.56 158 ASN A N 1
ATOM 1265 C CA . ASN A 1 158 ? 3.993 4.362 -13.447 1.00 84.56 158 ASN A CA 1
ATOM 1266 C C . ASN A 1 158 ? 4.277 2.883 -13.186 1.00 84.56 158 ASN A C 1
ATOM 1268 O O . ASN A 1 158 ? 5.343 2.423 -13.594 1.00 84.56 158 ASN A O 1
ATOM 1272 N N . SER A 1 159 ? 3.350 2.147 -12.563 1.00 85.88 159 SER A N 1
ATOM 1273 C CA . SER A 1 159 ? 3.493 0.702 -12.380 1.00 85.88 159 SER A CA 1
ATOM 1274 C C . SER A 1 159 ? 3.644 0.005 -13.729 1.00 85.88 159 SER A C 1
ATOM 1276 O O . SER A 1 159 ? 4.629 -0.701 -13.934 1.00 85.88 159 SER A O 1
ATOM 1278 N N . SER A 1 160 ? 2.770 0.302 -14.697 1.00 86.19 160 SER A N 1
ATOM 1279 C CA . SER A 1 160 ? 2.862 -0.230 -16.065 1.00 86.19 160 SER A CA 1
ATOM 1280 C C . SER A 1 160 ? 4.207 0.084 -16.723 1.00 86.19 160 SER A C 1
ATOM 1282 O O . SER A 1 160 ? 4.876 -0.813 -17.234 1.00 86.19 160 SER A O 1
ATOM 1284 N N . ARG A 1 161 ? 4.662 1.344 -16.653 1.00 88.00 161 ARG A N 1
ATOM 1285 C CA . ARG A 1 161 ? 5.946 1.760 -17.244 1.00 88.00 161 ARG A CA 1
ATOM 1286 C C . ARG A 1 161 ? 7.144 1.066 -16.589 1.00 88.00 161 ARG A C 1
ATOM 1288 O O . ARG A 1 161 ? 8.082 0.678 -17.282 1.00 88.00 161 ARG A O 1
ATOM 1295 N N . ARG A 1 162 ? 7.132 0.900 -15.263 1.00 89.50 162 ARG A N 1
ATOM 1296 C CA . ARG A 1 162 ? 8.200 0.197 -14.536 1.00 89.50 162 ARG A CA 1
ATOM 1297 C C . ARG A 1 162 ? 8.219 -1.288 -14.844 1.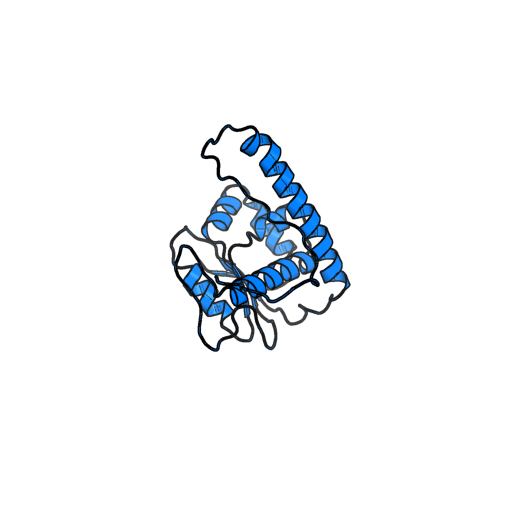00 89.50 162 ARG A C 1
ATOM 1299 O O . ARG A 1 162 ? 9.304 -1.833 -15.006 1.00 89.50 162 ARG A O 1
ATOM 1306 N N . LEU A 1 163 ? 7.056 -1.927 -14.930 1.00 89.81 163 LEU A N 1
ATOM 1307 C CA . LEU A 1 163 ? 6.951 -3.337 -15.294 1.00 89.81 163 LEU A CA 1
ATOM 1308 C C . LEU A 1 163 ? 7.409 -3.577 -16.733 1.00 89.81 163 LEU A C 1
ATOM 1310 O O . LEU A 1 163 ? 8.129 -4.538 -16.974 1.00 89.81 163 LEU A O 1
ATOM 1314 N N . GLN A 1 164 ? 7.080 -2.676 -17.662 1.00 90.75 164 GLN A N 1
ATOM 1315 C CA . GLN A 1 164 ? 7.586 -2.738 -19.033 1.00 90.75 164 GLN A CA 1
ATOM 1316 C C . GLN A 1 164 ? 9.118 -2.616 -19.082 1.00 90.75 164 GLN A C 1
ATOM 1318 O O . GLN A 1 164 ? 9.773 -3.404 -19.756 1.00 90.75 164 GLN A O 1
ATOM 1323 N N . ALA A 1 165 ? 9.699 -1.661 -18.346 1.00 91.31 165 ALA A N 1
ATOM 1324 C CA . ALA A 1 165 ? 11.151 -1.469 -18.299 1.00 91.31 165 ALA A CA 1
ATOM 1325 C C . ALA A 1 165 ? 11.889 -2.585 -17.533 1.00 91.31 165 ALA A C 1
ATOM 1327 O O . ALA A 1 165 ? 13.031 -2.916 -17.849 1.00 91.31 165 ALA A O 1
ATOM 1328 N N . HIS A 1 166 ? 11.251 -3.163 -16.514 1.00 91.69 166 HIS A N 1
ATOM 1329 C CA . HIS A 1 166 ? 11.836 -4.171 -15.633 1.00 91.69 166 HIS A CA 1
ATOM 1330 C C . HIS A 1 166 ? 10.835 -5.300 -15.324 1.00 91.69 166 HIS A C 1
ATOM 1332 O O . HIS A 1 166 ? 10.335 -5.391 -14.197 1.00 91.69 166 HIS A O 1
ATOM 1338 N N . PRO A 1 167 ? 10.591 -6.230 -16.266 1.00 91.50 167 PRO A N 1
ATOM 1339 C CA . PRO A 1 167 ? 9.589 -7.290 -16.094 1.00 91.50 167 PRO A CA 1
ATOM 1340 C C . PRO A 1 167 ? 9.826 -8.189 -14.870 1.00 91.50 167 PRO A C 1
ATOM 1342 O O . PRO A 1 167 ? 8.883 -8.692 -14.262 1.00 91.50 167 PRO A O 1
ATOM 1345 N N . ARG A 1 168 ? 11.091 -8.336 -14.441 1.00 92.19 168 ARG A N 1
ATOM 1346 C CA . ARG A 1 168 ? 11.477 -9.105 -13.242 1.00 92.19 168 ARG A CA 1
ATOM 1347 C C . ARG A 1 168 ? 10.966 -8.505 -11.925 1.00 92.19 168 ARG A C 1
ATOM 1349 O O . ARG A 1 168 ? 11.002 -9.192 -10.906 1.00 92.19 168 ARG A O 1
ATOM 1356 N N . LEU A 1 169 ? 10.477 -7.262 -11.923 1.00 90.31 169 LEU A N 1
ATOM 1357 C CA . LEU A 1 169 ? 9.871 -6.658 -10.734 1.00 90.31 169 LEU A CA 1
ATOM 1358 C C . LEU A 1 169 ? 8.581 -7.356 -10.319 1.00 90.31 169 LEU A C 1
ATOM 1360 O O . LEU A 1 169 ? 8.307 -7.392 -9.126 1.00 90.31 169 LEU A O 1
ATOM 1364 N N . LEU A 1 170 ? 7.817 -7.928 -11.253 1.00 89.44 170 LEU A N 1
ATOM 1365 C CA . LEU A 1 170 ? 6.588 -8.631 -10.896 1.00 89.44 170 LEU A CA 1
ATOM 1366 C C . LEU A 1 170 ? 6.890 -9.926 -10.117 1.00 89.44 170 LEU A C 1
ATOM 1368 O O . LEU A 1 170 ? 6.396 -10.041 -9.001 1.00 89.44 170 LEU A O 1
ATOM 1372 N N . PRO A 1 171 ? 7.748 -10.856 -10.590 1.00 90.56 171 PRO A N 1
ATOM 1373 C CA . PRO A 1 171 ? 8.201 -11.982 -9.768 1.00 90.56 171 PRO A CA 1
ATOM 1374 C C . PRO A 1 171 ? 8.833 -11.550 -8.440 1.00 90.56 171 PRO A C 1
ATOM 1376 O O . PRO A 1 171 ? 8.571 -12.151 -7.407 1.00 90.56 171 PRO A O 1
ATOM 1379 N N . LYS A 1 172 ? 9.629 -10.473 -8.439 1.00 92.31 172 LYS A N 1
ATOM 1380 C CA . LYS A 1 172 ? 10.243 -9.963 -7.209 1.00 92.31 172 LYS A CA 1
ATOM 1381 C C . LYS A 1 172 ? 9.207 -9.455 -6.206 1.00 92.31 172 LYS A C 1
ATOM 1383 O O . LYS A 1 172 ? 9.342 -9.733 -5.021 1.00 92.31 172 LYS A O 1
ATOM 1388 N N . LEU A 1 173 ? 8.180 -8.743 -6.672 1.00 91.31 173 LEU A N 1
ATOM 1389 C CA . LEU A 1 173 ? 7.045 -8.309 -5.857 1.00 91.31 173 LEU A CA 1
ATOM 1390 C C . LEU A 1 173 ? 6.343 -9.525 -5.247 1.00 91.31 173 LEU A C 1
ATOM 1392 O O . LEU A 1 173 ? 6.137 -9.530 -4.040 1.00 91.31 173 LEU A O 1
ATOM 1396 N N . LYS A 1 174 ? 6.072 -10.570 -6.045 1.00 88.38 174 LYS A N 1
ATOM 1397 C CA . LYS A 1 174 ? 5.475 -11.827 -5.554 1.00 88.38 174 LYS A CA 1
ATOM 1398 C C . LYS A 1 174 ? 6.322 -12.486 -4.465 1.00 88.38 174 LYS A C 1
ATOM 1400 O O . LYS A 1 174 ? 5.781 -12.948 -3.480 1.00 88.38 174 LYS A O 1
ATOM 1405 N N . ASN A 1 175 ? 7.644 -12.483 -4.616 1.00 90.81 175 ASN A N 1
ATOM 1406 C CA . ASN A 1 175 ? 8.546 -13.048 -3.607 1.00 90.81 175 ASN A CA 1
ATOM 1407 C C . ASN A 1 175 ? 8.709 -12.150 -2.371 1.00 90.81 175 ASN A C 1
ATOM 1409 O O . ASN A 1 175 ? 9.225 -12.598 -1.355 1.00 90.81 175 ASN A O 1
ATOM 1413 N N . THR A 1 176 ? 8.357 -10.866 -2.478 1.00 91.94 176 THR A N 1
ATOM 1414 C CA . THR A 1 176 ? 8.457 -9.907 -1.370 1.00 91.94 176 THR A CA 1
ATOM 1415 C C . THR A 1 176 ? 7.168 -9.859 -0.557 1.00 91.94 176 THR A C 1
ATOM 1417 O O . THR A 1 176 ? 7.244 -9.580 0.632 1.00 91.94 176 THR A O 1
ATOM 1420 N N . ILE A 1 177 ? 6.012 -10.082 -1.189 1.00 89.25 177 ILE A N 1
ATOM 1421 C CA . ILE A 1 177 ? 4.685 -10.018 -0.574 1.00 89.25 177 ILE A CA 1
ATOM 1422 C C . ILE A 1 177 ? 4.114 -11.436 -0.479 1.00 89.25 177 ILE A C 1
ATOM 1424 O O . ILE A 1 177 ? 3.656 -11.994 -1.471 1.00 89.25 177 ILE A O 1
ATOM 1428 N N . ASP A 1 178 ? 4.119 -11.978 0.730 1.00 81.06 178 ASP A N 1
ATOM 1429 C CA . ASP A 1 178 ? 3.645 -13.307 1.115 1.00 81.06 178 ASP A CA 1
ATOM 1430 C C . ASP A 1 178 ? 2.140 -13.314 1.438 1.00 81.06 178 ASP A C 1
ATOM 1432 O O . ASP A 1 178 ? 1.680 -13.893 2.417 1.00 81.06 178 ASP A O 1
ATOM 1436 N N . VAL A 1 179 ? 1.355 -12.602 0.626 1.00 75.94 179 VAL A N 1
ATOM 1437 C CA . VAL A 1 179 ? -0.113 -12.660 0.648 1.00 75.94 179 VAL A CA 1
ATOM 1438 C C . VAL A 1 179 ? -0.638 -12.754 -0.787 1.00 75.94 179 VAL A C 1
ATOM 1440 O O . VAL A 1 179 ? -0.021 -12.194 -1.704 1.00 75.94 179 VAL A O 1
ATOM 1443 N N . PRO A 1 180 ? -1.773 -13.437 -1.028 1.00 68.44 180 PRO A N 1
ATOM 1444 C CA . PRO A 1 180 ? -2.435 -13.419 -2.328 1.00 68.44 180 PRO A CA 1
ATOM 1445 C C . PRO A 1 180 ? -2.610 -11.986 -2.857 1.00 68.44 180 PRO A C 1
ATOM 1447 O O . PRO A 1 180 ? -3.036 -11.093 -2.127 1.00 68.44 180 PRO A O 1
ATOM 1450 N N . TYR A 1 181 ? -2.301 -11.740 -4.134 1.00 56.22 181 TYR A N 1
ATOM 1451 C CA . TYR A 1 181 ? -2.459 -10.414 -4.741 1.00 56.22 181 TYR A CA 1
ATOM 1452 C C . TYR A 1 181 ? -3.497 -10.421 -5.865 1.00 56.22 181 TYR A C 1
ATOM 1454 O O . TYR A 1 181 ? -3.529 -11.320 -6.705 1.00 56.22 181 TYR A O 1
ATOM 1462 N N . GLY A 1 182 ? -4.334 -9.384 -5.888 1.00 53.19 182 GLY A N 1
ATOM 1463 C CA . GLY A 1 182 ? -5.239 -9.081 -6.992 1.00 53.19 182 GLY A CA 1
ATOM 1464 C C . GLY A 1 182 ? -4.611 -8.040 -7.917 1.00 53.19 182 GLY A C 1
ATOM 1465 O O . GLY A 1 182 ? -4.201 -6.970 -7.463 1.00 53.19 182 GLY A O 1
ATOM 1466 N N . LEU A 1 183 ? -4.533 -8.337 -9.215 1.00 49.19 183 LEU A N 1
ATOM 1467 C CA . LEU A 1 183 ? -4.237 -7.331 -10.237 1.00 49.19 183 LEU A CA 1
ATOM 1468 C C . LEU A 1 183 ? -5.567 -6.759 -10.724 1.00 49.19 183 LEU A C 1
ATOM 1470 O O . LEU A 1 183 ? -6.333 -7.467 -11.373 1.00 49.19 183 LEU A O 1
ATOM 1474 N N . SER A 1 184 ? -5.838 -5.493 -10.404 1.00 39.22 184 SER A N 1
ATOM 1475 C CA . SER A 1 184 ? -6.917 -4.760 -11.066 1.00 39.22 184 SER A CA 1
ATOM 1476 C C . SER A 1 184 ? -6.333 -4.077 -12.296 1.00 39.22 184 SER A C 1
ATOM 1478 O O . SER A 1 184 ? -5.424 -3.246 -12.168 1.00 39.22 184 SER A O 1
ATOM 1480 N N . ILE A 1 185 ? -6.836 -4.494 -13.457 1.00 42.28 185 ILE A N 1
ATOM 1481 C CA . ILE A 1 185 ? -6.591 -3.897 -14.777 1.00 42.28 185 ILE A CA 1
ATOM 1482 C C . ILE A 1 185 ? -7.425 -2.625 -14.941 1.00 42.28 185 ILE A C 1
ATOM 1484 O O . ILE A 1 185 ? -8.514 -2.574 -14.319 1.00 42.28 185 ILE A O 1
#